Protein AF-A0A4S8HYJ5-F1 (afdb_monomer)

Organism: NCBI:txid2569763

Sequence (193 aa):
MDYNNLFTKFFSDLKENAGIKVVTEDFYLKEQVLPEFIEKYPFLKEIQDEIFVLNDNSHYWEYQSGSESYPMGELHFISIEQIVADSADLKQFDDHPQGGDGVAACIQFSNDNHELWLLNENGEQFRMSLDLPGYFTELVNLKAIYGWQYLFTDVAWKQPQYSVVKKDLKERLSKLKTLFPDFDIAKYNKMIL

Nearest PDB structures (foldseek):
  3ffz-assembly1_A  TM=3.577E-01  e=2.780E-01  Clostridium botulinum
  7emf-assembly1_Q  TM=3.001E-01  e=2.102E+00  Homo sapiens
  7ucs-assembly1_B  TM=1.934E-01  e=3.970E+00  Homo sapiens

Mean predicted aligned error: 3.49 Å

Radius of gyration: 16.75 Å; Cα contacts (8 Å, |Δi|>4): 296; chains: 1; bounding box: 40×29×49 Å

Structure (mmCIF, N/CA/C/O backbone):
data_AF-A0A4S8HYJ5-F1
#
_entry.id   AF-A0A4S8HYJ5-F1
#
loop_
_atom_site.group_PDB
_atom_site.id
_atom_site.type_symbol
_atom_site.label_atom_id
_atom_site.label_alt_id
_atom_site.label_comp_id
_atom_site.label_asym_id
_atom_site.label_entity_id
_atom_site.label_seq_id
_atom_site.pdbx_PDB_ins_code
_atom_site.Cartn_x
_atom_site.Cartn_y
_atom_site.Cartn_z
_atom_site.occupancy
_atom_site.B_iso_or_equiv
_atom_site.auth_seq_id
_atom_site.auth_comp_id
_atom_site.auth_asym_id
_atom_site.auth_atom_id
_atom_site.pdbx_PDB_model_num
ATOM 1 N N . MET A 1 1 ? -3.641 -8.586 -13.713 1.00 87.00 1 MET A N 1
ATOM 2 C CA . MET A 1 1 ? -4.684 -8.453 -12.656 1.00 87.00 1 MET A CA 1
ATOM 3 C C . MET A 1 1 ? -5.678 -7.377 -13.096 1.00 87.00 1 MET A C 1
ATOM 5 O O . MET A 1 1 ? -5.269 -6.508 -13.849 1.00 87.00 1 MET A O 1
ATOM 9 N N . ASP A 1 2 ? -6.956 -7.407 -12.698 1.00 93.50 2 ASP A N 1
ATOM 10 C CA . ASP A 1 2 ? -7.885 -6.300 -13.018 1.00 93.50 2 ASP A CA 1
ATOM 11 C C . ASP A 1 2 ? -7.774 -5.189 -11.961 1.00 93.50 2 ASP A C 1
ATOM 13 O O . ASP A 1 2 ? -8.516 -5.166 -10.974 1.00 93.50 2 ASP A O 1
ATOM 17 N N . TYR A 1 3 ? -6.801 -4.293 -12.149 1.00 93.62 3 TYR A N 1
ATOM 18 C CA . TYR A 1 3 ? -6.553 -3.177 -11.234 1.00 93.62 3 TYR A CA 1
ATOM 19 C C . TYR A 1 3 ? -7.702 -2.175 -11.201 1.00 93.62 3 TYR A C 1
ATOM 21 O O . TYR A 1 3 ? -7.981 -1.608 -10.147 1.00 93.62 3 TYR A O 1
ATOM 29 N N . ASN A 1 4 ? -8.407 -1.983 -12.319 1.00 91.62 4 ASN A N 1
ATOM 30 C CA . ASN A 1 4 ? -9.499 -1.021 -12.374 1.00 91.62 4 ASN A CA 1
ATOM 31 C C . ASN A 1 4 ? -10.618 -1.450 -11.428 1.00 91.62 4 ASN A C 1
ATOM 33 O O . ASN A 1 4 ? -11.052 -0.674 -10.579 1.00 91.62 4 ASN A O 1
ATOM 37 N N . ASN A 1 5 ? -11.038 -2.712 -11.525 1.00 93.50 5 ASN A N 1
ATOM 38 C CA . ASN A 1 5 ? -12.042 -3.264 -10.627 1.00 93.50 5 ASN A CA 1
ATOM 39 C C . ASN A 1 5 ? -11.547 -3.314 -9.171 1.00 93.50 5 ASN A C 1
ATOM 41 O O . ASN A 1 5 ? -12.306 -2.988 -8.258 1.00 93.50 5 ASN A O 1
ATOM 45 N N . LEU A 1 6 ? -10.277 -3.679 -8.949 1.00 94.50 6 LEU A N 1
ATOM 46 C CA . LEU A 1 6 ? -9.681 -3.748 -7.612 1.00 94.50 6 LEU A CA 1
ATOM 47 C C . LEU A 1 6 ? -9.744 -2.393 -6.886 1.00 94.50 6 LEU A C 1
ATOM 49 O O . LEU A 1 6 ? -10.283 -2.313 -5.780 1.00 94.50 6 LEU A O 1
ATOM 53 N N . PHE A 1 7 ? -9.242 -1.331 -7.519 1.00 94.12 7 PHE A N 1
ATOM 54 C CA . PHE A 1 7 ? -9.205 0.004 -6.924 1.00 94.12 7 PHE A CA 1
ATOM 55 C C . PHE A 1 7 ? -10.578 0.688 -6.930 1.00 94.12 7 PHE A C 1
ATOM 57 O O . PHE A 1 7 ? -10.939 1.327 -5.945 1.00 94.12 7 PHE A O 1
ATOM 64 N N . THR A 1 8 ? -11.413 0.478 -7.954 1.00 92.81 8 THR A N 1
ATOM 65 C CA . THR A 1 8 ? -12.804 0.977 -7.941 1.00 92.81 8 THR A CA 1
ATOM 66 C C . THR A 1 8 ? -13.564 0.430 -6.736 1.00 92.81 8 THR A C 1
ATOM 68 O O . THR A 1 8 ? -14.199 1.192 -6.007 1.00 92.81 8 THR A O 1
ATOM 71 N N . LYS A 1 9 ? -13.462 -0.880 -6.479 1.00 92.94 9 LYS A N 1
ATOM 72 C CA . LYS A 1 9 ? -14.085 -1.495 -5.306 1.00 92.94 9 LYS A CA 1
ATOM 73 C C . LYS A 1 9 ? -13.509 -0.931 -4.009 1.00 92.94 9 LYS A C 1
ATOM 75 O O . LYS A 1 9 ? -14.268 -0.619 -3.100 1.00 92.94 9 LYS A O 1
ATOM 80 N N . PHE A 1 10 ? -12.188 -0.777 -3.929 1.00 94.50 10 PHE A N 1
ATOM 81 C CA . PHE A 1 10 ? -11.525 -0.183 -2.769 1.00 94.50 10 PHE A CA 1
ATOM 82 C C . PHE A 1 10 ? -12.107 1.189 -2.399 1.00 94.50 10 PHE A C 1
ATOM 84 O O . PHE A 1 10 ? -12.507 1.378 -1.249 1.00 94.50 10 PHE A O 1
ATOM 91 N N . PHE A 1 11 ? -12.204 2.111 -3.359 1.00 94.06 11 PHE A N 1
ATOM 92 C CA . PHE A 1 11 ? -12.743 3.448 -3.107 1.00 94.06 11 PHE A CA 1
ATOM 93 C C . PHE A 1 11 ? -14.249 3.434 -2.836 1.00 94.06 11 PHE A C 1
ATOM 95 O O . PHE A 1 11 ? -14.710 4.197 -1.987 1.00 94.06 11 PHE A O 1
ATOM 102 N N . SER A 1 12 ? -15.014 2.556 -3.499 1.00 93.62 12 SER A N 1
ATOM 103 C CA . SER A 1 12 ? -16.447 2.380 -3.211 1.00 93.62 12 SER A CA 1
ATOM 104 C C . SER A 1 12 ? -16.663 1.934 -1.766 1.00 93.62 12 SER A C 1
ATOM 106 O O . SER A 1 12 ? -17.410 2.583 -1.037 1.00 93.62 12 SER A O 1
ATOM 108 N N . ASP A 1 13 ? -15.931 0.907 -1.316 1.00 94.06 13 ASP A N 1
ATOM 109 C CA . ASP A 1 13 ? -16.007 0.388 0.054 1.00 94.06 13 ASP A CA 1
ATOM 110 C C . ASP A 1 13 ? -15.733 1.495 1.092 1.00 94.06 13 ASP A C 1
ATOM 112 O O . ASP A 1 13 ? -16.405 1.562 2.122 1.00 94.06 13 ASP A O 1
ATOM 116 N N . LEU A 1 14 ? -14.745 2.366 0.840 1.00 94.75 14 LEU A N 1
ATOM 117 C CA . LEU A 1 14 ? -14.426 3.488 1.730 1.00 94.75 14 LEU A CA 1
ATOM 118 C C . LEU A 1 14 ? -15.545 4.538 1.753 1.00 94.75 14 LEU A C 1
ATOM 120 O O . LEU A 1 14 ? -15.951 4.972 2.829 1.00 94.75 14 LEU A O 1
ATOM 124 N N . LYS A 1 15 ? -16.056 4.937 0.584 1.00 93.31 15 LYS A N 1
ATOM 125 C CA . LYS A 1 15 ? -17.082 5.986 0.442 1.00 93.31 15 LYS A CA 1
ATOM 126 C C . LYS A 1 15 ? -18.447 5.580 0.983 1.00 93.31 15 LYS A C 1
ATOM 128 O O . LYS A 1 15 ? -19.187 6.424 1.482 1.00 93.31 15 LYS A O 1
ATOM 133 N N . GLU A 1 16 ? -18.799 4.306 0.856 1.00 94.62 16 GLU A N 1
ATOM 134 C CA . GLU A 1 16 ? -20.081 3.772 1.321 1.00 94.62 16 GLU A CA 1
ATOM 135 C C . GLU A 1 16 ? -20.130 3.618 2.848 1.00 94.62 16 GLU A C 1
ATOM 137 O O . GLU A 1 16 ? -21.209 3.497 3.435 1.00 94.62 16 GLU A O 1
ATOM 142 N N . ASN A 1 17 ? -18.976 3.654 3.519 1.00 94.94 17 ASN A N 1
ATOM 143 C CA . ASN A 1 17 ? -18.898 3.514 4.961 1.00 94.94 17 ASN A CA 1
ATOM 144 C C . ASN A 1 17 ? -19.143 4.848 5.680 1.00 94.94 17 ASN A C 1
ATOM 146 O O . ASN A 1 17 ? -18.305 5.744 5.671 1.00 94.94 17 ASN A O 1
ATOM 150 N N . ALA A 1 18 ? -20.261 4.956 6.401 1.00 92.50 18 ALA A N 1
ATOM 151 C CA . ALA A 1 18 ? -20.624 6.171 7.138 1.00 92.50 18 ALA A CA 1
ATOM 152 C C . ALA A 1 18 ? -19.629 6.574 8.250 1.00 92.50 18 ALA A C 1
ATOM 154 O O . ALA A 1 18 ? -19.660 7.713 8.713 1.00 92.50 18 ALA A O 1
ATOM 155 N N . GLY A 1 19 ? -18.768 5.655 8.702 1.00 93.31 19 GLY A N 1
ATOM 156 C CA . GLY A 1 19 ? -17.704 5.929 9.669 1.00 93.31 19 GLY A CA 1
ATOM 157 C C . GLY A 1 19 ? -16.414 6.457 9.038 1.00 93.31 19 GLY A C 1
ATOM 158 O O . GLY A 1 19 ? -15.436 6.649 9.758 1.00 93.31 19 GLY A O 1
ATOM 159 N N . ILE A 1 20 ? -16.376 6.662 7.720 1.00 95.50 20 ILE A N 1
ATOM 160 C CA . ILE A 1 20 ? -15.188 7.081 6.977 1.00 95.50 20 ILE A CA 1
ATOM 161 C C . ILE A 1 20 ? -15.425 8.440 6.330 1.00 95.50 20 ILE A C 1
ATOM 163 O O . ILE A 1 20 ? -16.491 8.736 5.793 1.00 95.50 20 ILE A O 1
ATOM 167 N N . LYS A 1 21 ? -14.384 9.267 6.358 1.00 94.31 21 LYS A N 1
ATOM 168 C CA . LYS A 1 21 ? -14.291 10.494 5.579 1.00 94.31 21 LYS A CA 1
ATOM 169 C C . LYS A 1 21 ? -13.108 10.376 4.628 1.00 94.31 21 LYS A C 1
ATOM 171 O O . LYS A 1 21 ? -11.965 10.310 5.072 1.00 94.31 21 LYS A O 1
ATOM 176 N N . VAL A 1 22 ? -13.391 10.392 3.331 1.00 92.44 22 VAL A N 1
ATOM 177 C CA . VAL A 1 22 ? -12.372 10.562 2.289 1.00 92.44 22 VAL A CA 1
ATOM 178 C C . VAL A 1 22 ? -12.038 12.048 2.188 1.00 92.44 22 VAL A C 1
ATOM 180 O O . VAL A 1 22 ? -12.944 12.879 2.090 1.00 92.44 22 VAL A O 1
ATOM 183 N N . VAL A 1 23 ? -10.754 12.391 2.270 1.00 87.00 23 VAL A N 1
ATOM 184 C CA . VAL A 1 23 ? -10.282 13.784 2.316 1.00 87.00 23 VAL A CA 1
ATOM 185 C C . VAL A 1 23 ? -9.663 14.201 0.985 1.00 87.00 23 VAL A C 1
ATOM 187 O O . VAL A 1 23 ? -9.968 15.288 0.500 1.00 87.00 23 VAL A O 1
ATOM 190 N N . THR A 1 24 ? -8.844 13.339 0.383 1.00 80.75 24 THR A N 1
ATOM 191 C CA . THR A 1 24 ? -8.301 13.521 -0.970 1.00 80.75 24 THR A CA 1
ATOM 192 C C . THR A 1 24 ? -8.520 12.260 -1.791 1.00 80.75 24 THR A C 1
ATOM 194 O O . THR A 1 24 ? -8.493 11.148 -1.260 1.00 80.75 24 THR A O 1
ATOM 197 N N . GLU A 1 25 ? -8.765 12.438 -3.086 1.00 78.62 25 GLU A N 1
ATOM 198 C CA . GLU A 1 25 ? -8.909 11.336 -4.029 1.00 78.62 25 GLU A CA 1
ATOM 199 C C . GLU A 1 25 ? -8.521 11.793 -5.433 1.00 78.62 25 GLU A C 1
ATOM 201 O O . GLU A 1 25 ? -9.329 12.369 -6.158 1.00 78.62 25 GLU A O 1
ATOM 206 N N . ASP A 1 26 ? -7.293 11.467 -5.806 1.00 81.12 26 ASP A N 1
ATOM 207 C CA . ASP A 1 26 ? -6.802 11.512 -7.172 1.00 81.12 26 ASP A CA 1
ATOM 208 C C . ASP A 1 26 ? -6.402 10.081 -7.529 1.00 81.12 26 ASP A C 1
ATOM 210 O O . ASP A 1 26 ? -5.301 9.632 -7.215 1.00 81.12 26 ASP A O 1
ATOM 214 N N . PHE A 1 27 ? -7.331 9.319 -8.114 1.00 88.12 27 PHE A N 1
ATOM 215 C CA . PHE A 1 27 ? -7.015 7.982 -8.604 1.00 88.12 27 PHE A CA 1
ATOM 216 C C . PHE A 1 27 ? -7.510 7.756 -10.023 1.00 88.12 27 PHE A C 1
ATOM 218 O O . PHE A 1 27 ? -8.703 7.851 -10.317 1.00 88.12 27 PHE A O 1
ATOM 225 N N . TYR A 1 28 ? -6.583 7.376 -10.889 1.00 90.56 28 TYR A N 1
ATOM 226 C CA . TYR A 1 28 ? -6.862 6.908 -12.230 1.00 90.56 28 TYR A CA 1
ATOM 227 C C . TYR A 1 28 ? -5.750 5.969 -12.685 1.00 90.56 28 TYR A C 1
ATOM 229 O O . TYR A 1 28 ? -4.580 6.101 -12.315 1.00 90.56 28 TYR A O 1
ATOM 237 N N . LEU A 1 29 ? -6.129 5.001 -13.511 1.00 89.62 29 LEU A N 1
ATOM 238 C CA . LEU A 1 29 ? -5.152 4.176 -14.196 1.00 89.62 29 LEU A CA 1
ATOM 239 C C . LEU A 1 29 ? -4.681 4.901 -15.449 1.00 89.62 29 LEU A C 1
ATOM 241 O O . LEU A 1 29 ? -5.483 5.496 -16.174 1.00 89.62 29 LEU A O 1
ATOM 245 N N . LYS A 1 30 ? -3.382 4.821 -15.726 1.00 88.19 30 LYS A N 1
ATOM 246 C CA . LYS A 1 30 ? -2.837 5.286 -16.998 1.00 88.19 30 LYS A CA 1
ATOM 247 C C . LYS A 1 30 ? -3.452 4.458 -18.131 1.00 88.19 30 LYS A C 1
ATOM 249 O O . LYS A 1 30 ? -3.507 3.236 -18.054 1.00 88.19 30 LYS A O 1
ATOM 254 N N . GLU A 1 31 ? -3.904 5.120 -19.192 1.00 86.56 31 GLU A N 1
ATOM 255 C CA . GLU A 1 31 ? -4.569 4.440 -20.316 1.00 86.56 31 GLU A CA 1
ATOM 256 C C . GLU A 1 31 ? -3.592 3.641 -21.189 1.00 86.56 31 GLU A C 1
ATOM 258 O O . GLU A 1 31 ? -3.963 2.632 -21.784 1.00 86.56 31 GLU A O 1
ATOM 263 N N . GLN A 1 32 ? -2.344 4.107 -21.286 1.00 86.62 32 GLN A N 1
ATOM 264 C CA . GLN A 1 32 ? -1.314 3.493 -22.117 1.00 86.62 32 GLN A CA 1
ATOM 265 C C . GLN A 1 32 ? 0.093 3.783 -21.590 1.00 86.62 32 GLN A C 1
ATOM 267 O O . GLN A 1 32 ? 0.389 4.892 -21.145 1.00 86.62 32 GLN A O 1
ATOM 272 N N . VAL A 1 33 ? 0.983 2.804 -21.729 1.00 85.31 33 VAL A N 1
ATOM 273 C CA . VAL A 1 33 ? 2.430 2.997 -21.607 1.00 85.31 33 VAL A CA 1
ATOM 274 C C . VAL A 1 33 ? 2.996 2.993 -23.017 1.00 85.31 33 VAL A C 1
ATOM 276 O O . VAL A 1 33 ? 2.741 2.065 -23.785 1.00 85.31 33 VAL A O 1
ATOM 279 N N . LEU A 1 34 ? 3.725 4.049 -23.375 1.00 88.69 34 LEU A N 1
ATOM 280 C CA . LEU A 1 34 ? 4.318 4.166 -24.704 1.00 88.69 34 LEU A CA 1
ATOM 281 C C . LEU A 1 34 ? 5.306 3.007 -24.935 1.00 88.69 34 LEU A C 1
ATOM 283 O O . LEU A 1 34 ? 6.168 2.790 -24.079 1.00 88.69 34 LEU A O 1
ATOM 287 N N . PRO A 1 35 ? 5.228 2.270 -26.060 1.00 90.06 35 PRO A N 1
ATOM 288 C CA . PRO A 1 35 ? 6.158 1.177 -26.348 1.00 90.06 35 PRO A CA 1
ATOM 289 C C . PRO A 1 35 ? 7.629 1.596 -26.241 1.00 90.06 35 PRO A C 1
ATOM 291 O O . PRO A 1 35 ? 8.442 0.864 -25.679 1.00 90.06 35 PRO A O 1
ATOM 294 N N . GLU A 1 36 ? 7.956 2.815 -26.674 1.00 93.81 36 GLU A N 1
ATOM 295 C CA . GLU A 1 36 ? 9.308 3.378 -26.625 1.00 93.81 36 GLU A CA 1
ATOM 296 C C . GLU A 1 36 ? 9.829 3.534 -25.185 1.00 93.81 36 GLU A C 1
ATOM 298 O O . GLU A 1 36 ? 11.037 3.497 -24.947 1.00 93.81 36 GLU A O 1
ATOM 303 N N . PHE A 1 37 ? 8.932 3.697 -24.205 1.00 92.56 37 PHE A N 1
ATOM 304 C CA . PHE A 1 37 ? 9.301 3.753 -22.792 1.00 92.56 37 PHE A CA 1
ATOM 305 C C . PHE A 1 37 ? 9.776 2.385 -22.292 1.00 92.56 37 PHE A C 1
ATOM 307 O O . PHE A 1 37 ? 10.818 2.297 -21.644 1.00 92.56 37 PHE A O 1
ATOM 314 N N . ILE A 1 38 ? 9.071 1.311 -22.655 1.00 92.12 38 ILE A N 1
ATOM 315 C CA . ILE A 1 38 ? 9.470 -0.062 -22.313 1.00 92.12 38 ILE A CA 1
ATOM 316 C C . ILE A 1 38 ? 10.743 -0.467 -23.064 1.00 92.12 38 ILE A C 1
ATOM 318 O O . ILE A 1 38 ? 11.622 -1.099 -22.485 1.00 92.12 38 ILE A O 1
ATOM 322 N N . GLU A 1 39 ? 10.898 -0.059 -24.325 1.00 93.38 39 GLU A N 1
ATOM 323 C CA . GLU A 1 39 ? 12.139 -0.282 -25.080 1.00 93.38 39 GLU A CA 1
ATOM 324 C C . GLU A 1 39 ? 13.345 0.403 -24.424 1.00 93.38 39 GLU A C 1
ATOM 326 O O . GLU A 1 39 ? 14.438 -0.166 -24.378 1.00 93.38 39 GLU A O 1
ATOM 331 N N . LYS A 1 40 ? 13.147 1.610 -23.880 1.00 94.19 40 LYS A N 1
ATOM 332 C CA . LYS A 1 40 ? 14.177 2.343 -23.137 1.00 94.19 40 LYS A CA 1
ATOM 333 C C . LYS A 1 40 ? 14.507 1.689 -21.791 1.00 94.19 40 LYS A C 1
ATOM 335 O O . LYS A 1 40 ? 15.659 1.762 -21.360 1.00 94.19 40 LYS A O 1
ATOM 340 N N . TYR A 1 41 ? 13.531 1.051 -21.145 1.00 92.56 41 TYR A N 1
ATOM 341 C CA . TYR A 1 41 ? 13.678 0.404 -19.839 1.00 92.56 41 TYR A CA 1
ATOM 342 C C . TYR A 1 41 ? 13.197 -1.058 -19.878 1.00 92.56 41 TYR A C 1
ATOM 344 O O . TYR A 1 41 ? 12.139 -1.374 -19.331 1.00 92.56 41 TYR A O 1
ATOM 352 N N . PRO A 1 42 ? 13.971 -1.983 -20.481 1.00 90.69 42 PRO A N 1
ATOM 353 C CA . PRO A 1 42 ? 13.519 -3.360 -20.705 1.00 90.69 42 PRO A CA 1
ATOM 354 C C . PRO A 1 42 ? 13.141 -4.126 -19.432 1.00 90.69 42 PRO A C 1
ATOM 356 O O . PRO A 1 42 ? 12.257 -4.978 -19.477 1.00 90.69 42 PRO A O 1
ATOM 359 N N . PHE A 1 43 ? 13.763 -3.794 -18.295 1.00 89.44 43 PHE A N 1
ATOM 360 C CA . PHE A 1 43 ? 13.467 -4.392 -16.987 1.00 89.44 43 PHE A CA 1
ATOM 361 C C . PHE A 1 43 ? 12.034 -4.111 -16.498 1.00 89.44 43 PHE A C 1
ATOM 363 O O . PHE A 1 43 ? 11.531 -4.818 -15.631 1.00 89.44 43 PHE A O 1
ATOM 370 N N . LEU A 1 44 ? 11.351 -3.104 -17.058 1.00 92.62 44 LEU A N 1
ATOM 371 C CA . LEU A 1 44 ? 9.958 -2.787 -16.732 1.00 92.62 44 LEU A CA 1
ATOM 372 C C . LEU A 1 44 ? 8.948 -3.733 -17.381 1.00 92.62 44 LEU A C 1
ATOM 374 O O . LEU A 1 44 ? 7.780 -3.726 -17.005 1.00 92.62 44 LEU A O 1
ATOM 378 N N . LYS A 1 45 ? 9.371 -4.543 -18.355 1.00 90.62 45 LYS A N 1
ATOM 379 C CA . LYS A 1 45 ? 8.477 -5.453 -19.075 1.00 90.62 45 LYS A CA 1
ATOM 380 C C . LYS A 1 45 ? 7.771 -6.443 -18.143 1.00 90.62 45 LYS A C 1
ATOM 382 O O . LYS A 1 45 ? 6.613 -6.769 -18.378 1.00 90.62 45 LYS A O 1
ATOM 387 N N . GLU A 1 46 ? 8.453 -6.873 -17.084 1.00 90.00 46 GLU A N 1
ATOM 388 C CA . GLU A 1 46 ? 7.905 -7.797 -16.083 1.00 90.00 46 GLU A CA 1
ATOM 389 C C . GLU A 1 46 ? 6.810 -7.163 -15.212 1.00 90.00 46 GLU A C 1
ATOM 391 O O . GLU A 1 46 ? 6.024 -7.892 -14.619 1.00 90.00 46 GLU A O 1
ATOM 396 N N . ILE A 1 47 ? 6.747 -5.826 -15.145 1.00 92.12 47 ILE A N 1
ATOM 397 C CA . ILE A 1 47 ? 5.775 -5.080 -14.329 1.00 92.12 47 ILE A CA 1
ATOM 398 C C . ILE A 1 47 ? 4.881 -4.159 -15.172 1.00 92.12 47 ILE A C 1
ATOM 400 O O . ILE A 1 47 ? 4.376 -3.142 -14.697 1.00 92.12 47 ILE A O 1
ATOM 404 N N . GLN A 1 48 ? 4.740 -4.450 -16.467 1.00 91.12 48 GLN A N 1
ATOM 405 C CA . GLN A 1 48 ? 4.069 -3.552 -17.411 1.00 91.12 48 GLN A CA 1
ATOM 406 C C . GLN A 1 48 ? 2.603 -3.267 -17.042 1.00 91.12 48 GLN A C 1
ATOM 408 O O . GLN A 1 48 ? 2.102 -2.183 -17.334 1.00 91.12 48 GLN A O 1
ATOM 413 N N . ASP A 1 49 ? 1.928 -4.218 -16.390 1.00 91.50 49 ASP A N 1
ATOM 414 C CA . ASP A 1 49 ? 0.526 -4.084 -15.989 1.00 91.50 49 ASP A CA 1
ATOM 415 C C . ASP A 1 49 ?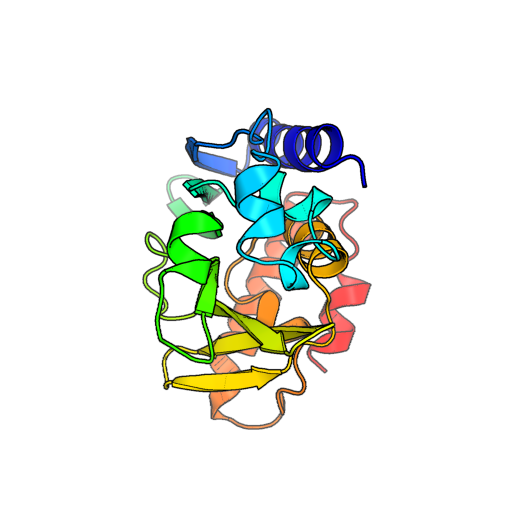 0.405 -3.188 -14.740 1.00 91.50 49 ASP A C 1
ATOM 417 O O . ASP A 1 49 ? -0.567 -2.454 -14.563 1.00 91.50 49 ASP A O 1
ATOM 421 N N . GLU A 1 50 ? 1.412 -3.220 -13.873 1.00 94.25 50 GLU A N 1
ATOM 422 C CA . GLU A 1 50 ? 1.504 -2.466 -12.627 1.00 94.25 50 GLU A CA 1
ATOM 423 C C . GLU A 1 50 ? 1.850 -0.998 -12.879 1.00 94.25 50 GLU A C 1
ATOM 425 O O . GLU A 1 50 ? 1.424 -0.123 -12.123 1.00 94.25 50 GLU A O 1
ATOM 430 N N . ILE A 1 51 ? 2.558 -0.702 -13.973 1.00 93.44 51 ILE A N 1
ATOM 431 C CA . ILE A 1 51 ? 2.861 0.674 -14.385 1.00 93.44 51 ILE A CA 1
ATOM 432 C C . ILE A 1 51 ? 1.585 1.508 -14.523 1.00 93.44 51 ILE A C 1
ATOM 434 O O . ILE A 1 51 ? 1.599 2.699 -14.221 1.00 93.44 51 ILE A O 1
ATOM 438 N N . PHE A 1 52 ? 0.471 0.902 -14.944 1.00 92.00 52 PHE A N 1
ATOM 439 C CA . PHE A 1 52 ? -0.790 1.627 -15.073 1.00 92.00 52 PHE A CA 1
ATOM 440 C C . PHE A 1 52 ? -1.302 2.178 -13.736 1.00 92.00 52 PHE A C 1
ATOM 442 O O . PHE A 1 52 ? -2.025 3.173 -13.732 1.00 92.00 52 PHE A O 1
ATOM 449 N N . VAL A 1 53 ? -0.922 1.554 -12.617 1.00 92.25 53 VAL A N 1
ATOM 450 C CA . VAL A 1 53 ? -1.267 1.980 -11.253 1.00 92.25 53 VAL A CA 1
ATOM 451 C C . VAL A 1 53 ? -0.315 3.074 -10.749 1.00 92.25 53 VAL A C 1
ATOM 453 O O . VAL A 1 53 ? -0.749 3.994 -10.053 1.00 92.25 53 VAL A O 1
ATOM 456 N N . LEU A 1 54 ? 0.970 2.993 -11.111 1.00 91.81 54 LEU A N 1
ATOM 457 C CA . LEU A 1 54 ? 2.028 3.931 -10.714 1.00 91.81 54 LEU A CA 1
ATOM 458 C C . LEU A 1 54 ? 1.957 5.219 -11.545 1.00 91.81 54 LEU A C 1
ATOM 460 O O . LEU A 1 54 ? 2.665 5.380 -12.545 1.00 91.81 54 LEU A O 1
ATOM 464 N N . ASN A 1 55 ? 1.059 6.124 -11.149 1.00 91.38 55 ASN A N 1
ATOM 465 C CA . ASN A 1 55 ? 0.662 7.261 -11.977 1.00 91.38 55 ASN A CA 1
ATOM 466 C C . ASN A 1 55 ? 0.284 8.524 -11.174 1.00 91.38 55 ASN A C 1
ATOM 468 O O . ASN A 1 55 ? -0.737 9.148 -11.454 1.00 91.38 55 ASN A O 1
ATOM 472 N N . ASP A 1 56 ? 1.101 8.889 -10.179 1.00 90.75 56 ASP A N 1
ATOM 473 C CA . ASP A 1 56 ? 0.890 10.077 -9.326 1.00 90.75 56 ASP A CA 1
ATOM 474 C C . ASP A 1 56 ? -0.493 10.069 -8.640 1.00 90.75 56 ASP A C 1
ATOM 476 O O . ASP A 1 56 ? -1.187 11.081 -8.553 1.00 90.75 56 ASP A O 1
ATOM 480 N N . ASN A 1 57 ? -0.915 8.882 -8.196 1.00 92.12 57 ASN A N 1
ATOM 481 C CA . ASN A 1 57 ? -2.206 8.669 -7.549 1.00 92.12 57 ASN A CA 1
ATOM 482 C C . ASN A 1 57 ? -2.099 8.976 -6.053 1.00 92.12 57 ASN A C 1
ATOM 484 O O . ASN A 1 57 ? -1.164 8.521 -5.405 1.00 92.12 57 ASN A O 1
ATOM 488 N N . SER A 1 58 ? -3.081 9.665 -5.479 1.00 93.25 58 SER A N 1
ATOM 489 C CA . SER A 1 58 ? -3.123 9.992 -4.052 1.00 93.25 58 SER A CA 1
ATOM 490 C C . SER A 1 58 ? -4.503 9.743 -3.465 1.00 93.25 58 SER A C 1
ATOM 492 O O . SER A 1 58 ? -5.524 10.144 -4.027 1.00 93.25 58 SER A O 1
ATOM 494 N N . HIS A 1 59 ? -4.553 9.118 -2.295 1.00 93.50 59 HIS A N 1
ATOM 495 C CA . HIS A 1 59 ? -5.785 8.986 -1.536 1.00 93.50 59 HIS A CA 1
ATOM 496 C C . HIS A 1 59 ? -5.507 9.005 -0.042 1.00 93.50 59 HIS A C 1
ATOM 498 O O . HIS A 1 59 ? -4.659 8.258 0.433 1.00 93.50 59 HIS A O 1
ATOM 504 N N . TYR A 1 60 ? -6.276 9.796 0.703 1.00 94.94 60 TYR A N 1
ATOM 505 C CA . TYR A 1 60 ? -6.177 9.902 2.157 1.00 94.94 60 TYR A CA 1
ATOM 506 C C . TYR A 1 60 ? -7.567 9.842 2.794 1.00 94.94 60 TYR A C 1
ATOM 508 O O . TYR A 1 60 ? -8.513 10.505 2.340 1.00 94.94 60 TYR A O 1
ATOM 516 N N . TRP A 1 61 ? -7.698 9.051 3.862 1.00 96.00 61 TRP A N 1
ATOM 517 C CA . TRP A 1 61 ? -8.969 8.869 4.555 1.00 96.00 61 TRP A CA 1
ATOM 518 C C . TRP A 1 61 ? -8.836 8.768 6.077 1.00 96.00 61 TRP A C 1
ATOM 520 O O . TRP A 1 61 ? -7.832 8.332 6.652 1.00 96.00 61 TRP A O 1
ATOM 530 N N . GLU A 1 62 ? -9.919 9.162 6.740 1.00 96.06 62 GLU A N 1
ATOM 531 C CA . GLU A 1 62 ? -10.007 9.291 8.189 1.00 96.06 62 GLU A CA 1
ATOM 532 C C . GLU A 1 62 ? -11.199 8.504 8.745 1.00 96.06 62 GLU A C 1
ATOM 534 O O . GLU A 1 62 ? -12.275 8.462 8.142 1.00 96.06 62 GLU A O 1
ATOM 539 N N . TYR A 1 63 ? -11.039 7.936 9.940 1.00 94.75 63 TYR A N 1
ATOM 540 C CA . TYR A 1 63 ? -12.136 7.370 10.725 1.00 94.75 63 TYR A CA 1
ATOM 541 C C . TYR A 1 63 ? -12.838 8.461 11.539 1.00 94.75 63 TYR A C 1
ATOM 543 O O . TYR A 1 63 ? -12.188 9.206 12.273 1.00 94.75 63 TYR A O 1
ATOM 551 N N . GLN A 1 64 ? -14.166 8.513 11.446 1.00 94.44 64 GLN A N 1
ATOM 552 C CA . GLN A 1 64 ? -15.020 9.435 12.189 1.00 94.44 64 GLN A CA 1
ATOM 553 C C . GLN A 1 64 ? -15.572 8.773 13.456 1.00 94.44 64 GLN A C 1
ATOM 555 O O . GLN A 1 64 ? -16.215 7.725 13.400 1.00 94.44 64 GLN A O 1
ATOM 560 N N . SER A 1 65 ? -15.385 9.423 14.606 1.00 89.94 65 SER A N 1
ATOM 561 C CA . SER A 1 65 ? -15.978 9.011 15.881 1.00 89.94 65 SER A CA 1
ATOM 562 C C . SER A 1 65 ? -16.567 10.220 16.601 1.00 89.94 65 SER A C 1
ATOM 564 O O . SER A 1 65 ? -15.874 10.954 17.303 1.00 89.94 65 SER A O 1
ATOM 566 N N . GLY A 1 66 ? -17.872 10.440 16.430 1.00 89.75 66 GLY A N 1
ATOM 567 C CA . GLY A 1 66 ? -18.532 11.643 16.938 1.00 89.75 66 GLY A CA 1
ATOM 568 C C . GLY A 1 66 ? -18.059 12.886 16.182 1.00 89.75 66 GLY A C 1
ATOM 569 O O . GLY A 1 66 ? -18.233 12.963 14.971 1.00 89.75 66 GLY A O 1
ATOM 570 N N . SER A 1 67 ? -17.483 13.859 16.894 1.00 89.50 67 SER A N 1
ATOM 571 C CA . SER A 1 67 ? -16.889 15.070 16.301 1.00 89.50 67 SER A CA 1
ATOM 572 C C . SER A 1 67 ? -15.391 14.945 16.014 1.00 89.50 67 SER A C 1
ATOM 574 O O . SER A 1 67 ? -14.776 15.911 15.569 1.00 89.50 67 SER A O 1
ATOM 576 N N . GLU A 1 68 ? -14.786 13.803 16.338 1.00 92.56 68 GLU A N 1
ATOM 577 C CA . GLU A 1 68 ? -13.353 13.575 16.184 1.00 92.56 68 GLU A CA 1
ATOM 578 C C . GLU A 1 68 ? -13.054 12.819 14.891 1.00 92.56 68 GLU A C 1
ATOM 580 O O . GLU A 1 68 ? -13.791 11.908 14.500 1.00 92.56 68 GLU A O 1
ATOM 585 N N . SER A 1 69 ? -11.936 13.189 14.269 1.00 92.69 69 SER A N 1
ATOM 586 C CA . SER A 1 69 ? -11.404 12.550 13.074 1.00 92.69 69 SER A CA 1
ATOM 587 C C . SER A 1 69 ? -10.029 11.964 13.364 1.00 92.69 69 SER A C 1
ATOM 589 O O . SER A 1 69 ? -9.204 12.604 14.017 1.00 92.69 69 SER A O 1
ATOM 591 N N . TYR A 1 70 ? -9.792 10.748 12.885 1.00 93.06 70 TYR A N 1
ATOM 592 C CA . TYR A 1 70 ? -8.553 10.014 13.103 1.00 93.06 70 TYR A CA 1
ATOM 593 C C . TYR A 1 70 ? -7.947 9.604 11.757 1.00 93.06 70 TYR A C 1
ATOM 595 O O . TYR A 1 70 ? -8.586 8.816 11.056 1.00 93.06 70 TYR A O 1
ATOM 603 N N . PRO A 1 71 ? -6.730 10.061 11.409 1.00 93.88 71 PRO A N 1
ATOM 604 C CA . PRO A 1 71 ? -6.011 9.597 10.224 1.00 93.88 71 PRO A CA 1
ATOM 605 C C . PRO A 1 71 ? -5.876 8.076 10.252 1.00 93.88 71 PRO A C 1
ATOM 607 O O . PRO A 1 71 ? -5.352 7.508 11.220 1.00 93.88 71 PRO A O 1
ATOM 610 N N . MET A 1 72 ? -6.382 7.404 9.221 1.00 95.62 72 MET A N 1
ATOM 611 C CA . MET A 1 72 ? -6.389 5.944 9.185 1.00 95.62 72 MET A CA 1
ATOM 612 C C . MET A 1 72 ? -5.440 5.395 8.146 1.00 95.62 72 MET A C 1
ATOM 614 O O . MET A 1 72 ? -4.653 4.511 8.492 1.00 95.62 72 MET A O 1
ATOM 618 N N . GLY A 1 73 ? -5.517 5.901 6.919 1.00 95.88 73 GLY A N 1
ATOM 619 C CA . GLY A 1 73 ? -4.748 5.364 5.817 1.00 95.88 73 GLY A CA 1
ATOM 620 C C . GLY A 1 73 ? -4.539 6.349 4.686 1.00 95.88 73 GLY A C 1
ATOM 621 O O . GLY A 1 73 ? -5.289 7.314 4.514 1.00 95.88 73 GLY A O 1
ATOM 622 N N . GLU A 1 74 ? -3.499 6.057 3.927 1.00 96.31 74 GLU A N 1
ATOM 623 C CA . GLU A 1 74 ? -3.026 6.856 2.817 1.00 96.31 74 GLU A CA 1
ATOM 624 C C . GLU A 1 74 ? -2.350 5.946 1.796 1.00 96.31 74 GLU A C 1
ATOM 626 O O . GLU A 1 74 ? -1.675 4.988 2.166 1.00 96.31 74 GLU A O 1
ATOM 631 N N . LEU A 1 75 ? -2.553 6.247 0.521 1.00 94.75 75 LEU A N 1
ATOM 632 C CA . LEU A 1 75 ? -1.678 5.801 -0.557 1.00 94.75 75 LEU A CA 1
ATOM 633 C C . LEU A 1 75 ? -1.245 7.041 -1.330 1.00 94.75 75 LEU A C 1
ATOM 635 O O . LEU A 1 75 ? -2.061 7.941 -1.567 1.00 94.75 75 LEU A O 1
ATOM 639 N N . HIS A 1 76 ? 0.008 7.075 -1.747 1.00 96.19 76 HIS A N 1
ATOM 640 C CA . HIS A 1 76 ? 0.524 8.104 -2.631 1.00 96.19 76 HIS A CA 1
ATOM 641 C C . HIS A 1 76 ? 1.539 7.477 -3.581 1.00 96.19 76 HIS A C 1
ATOM 643 O O . HIS A 1 76 ? 2.729 7.393 -3.295 1.00 96.19 76 HIS A O 1
ATOM 649 N N . PHE A 1 77 ? 1.053 7.015 -4.731 1.00 96.88 77 PHE A N 1
ATOM 650 C CA . PHE A 1 77 ? 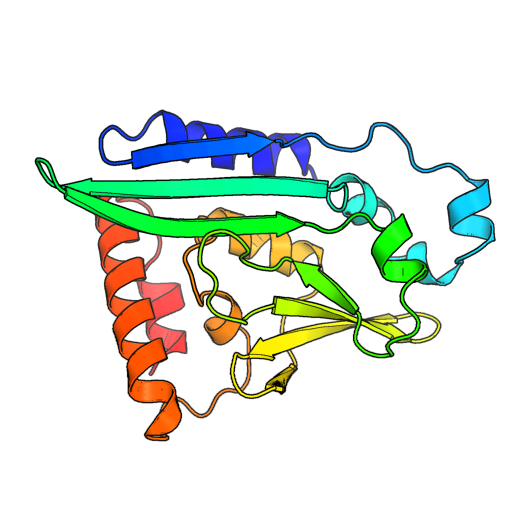1.892 6.368 -5.724 1.00 96.88 77 PHE A CA 1
ATOM 651 C C . PHE A 1 77 ? 2.645 7.374 -6.570 1.00 96.88 77 PHE A C 1
ATOM 653 O O . PHE A 1 77 ? 2.036 8.217 -7.220 1.00 96.88 77 PHE A O 1
ATOM 660 N N . ILE A 1 78 ? 3.955 7.190 -6.665 1.00 95.94 78 ILE A N 1
ATOM 661 C CA . ILE A 1 78 ? 4.826 7.959 -7.549 1.00 95.94 78 ILE A CA 1
ATOM 662 C C . ILE A 1 78 ? 4.754 7.360 -8.959 1.00 95.94 78 ILE A C 1
ATOM 664 O O . ILE A 1 78 ? 4.749 6.139 -9.139 1.00 95.94 78 ILE A O 1
ATOM 668 N N . SER A 1 79 ? 4.685 8.211 -9.982 1.00 95.00 79 SER A N 1
ATOM 669 C CA . SER A 1 79 ? 4.690 7.764 -11.378 1.00 95.00 79 SER A CA 1
ATOM 670 C C . SER A 1 79 ? 5.952 6.98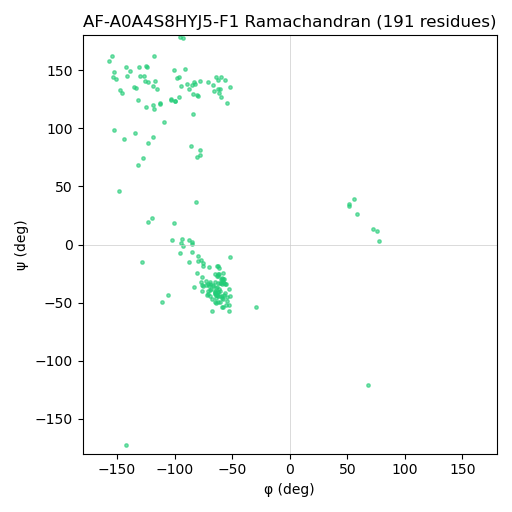7 -11.753 1.00 95.00 79 SER A C 1
ATOM 672 O O . SER A 1 79 ? 7.065 7.318 -11.333 1.00 95.00 79 SER A O 1
ATOM 674 N N . ILE A 1 80 ? 5.803 5.976 -12.618 1.00 94.88 80 ILE A N 1
ATOM 675 C CA . ILE A 1 80 ? 6.950 5.176 -13.071 1.00 94.88 80 ILE A CA 1
ATOM 676 C C . ILE A 1 80 ? 8.051 6.036 -13.704 1.00 94.88 80 ILE A C 1
ATOM 678 O O . ILE A 1 80 ? 9.232 5.732 -13.551 1.00 94.88 80 ILE A O 1
ATOM 682 N N . GLU A 1 81 ? 7.688 7.123 -14.391 1.00 94.25 81 GLU A N 1
ATOM 683 C CA . GLU A 1 81 ? 8.635 8.047 -15.008 1.00 94.25 81 GLU A CA 1
ATOM 684 C C . GLU A 1 81 ? 9.536 8.719 -13.969 1.00 94.25 81 GLU A C 1
ATOM 686 O O . GLU A 1 81 ? 10.738 8.852 -14.204 1.00 94.25 81 GLU A O 1
ATOM 691 N N . GLN A 1 82 ? 8.974 9.109 -12.823 1.00 95.25 82 GLN A N 1
ATOM 692 C CA . GLN A 1 82 ? 9.734 9.682 -11.715 1.00 95.25 82 GLN A CA 1
ATOM 693 C C . GLN A 1 82 ? 10.600 8.615 -11.038 1.00 95.25 82 GLN A C 1
ATOM 695 O O . GLN A 1 82 ? 11.788 8.849 -10.818 1.00 95.25 82 GLN A O 1
ATOM 700 N N . ILE A 1 83 ? 10.049 7.416 -10.816 1.00 95.88 83 ILE A N 1
ATOM 701 C CA . ILE A 1 83 ? 10.773 6.274 -10.237 1.00 95.88 83 ILE A CA 1
ATOM 702 C C . ILE A 1 83 ? 12.038 5.965 -11.056 1.00 95.88 83 ILE A C 1
ATOM 704 O O . ILE A 1 83 ? 13.139 5.894 -10.509 1.00 95.88 83 ILE A O 1
ATOM 708 N N . VAL A 1 84 ? 11.925 5.805 -12.380 1.00 93.94 84 VAL A N 1
ATOM 709 C CA . VAL A 1 84 ? 13.091 5.467 -13.221 1.00 93.94 84 VAL A CA 1
ATOM 710 C C . VAL A 1 84 ? 14.038 6.643 -13.467 1.00 93.94 84 VAL A C 1
ATOM 712 O O . VAL A 1 84 ? 15.180 6.415 -13.869 1.00 93.94 84 VAL A O 1
ATOM 715 N N . ALA A 1 85 ? 13.584 7.883 -13.266 1.00 93.75 85 ALA A N 1
ATOM 716 C CA . ALA A 1 85 ? 14.426 9.077 -13.346 1.00 93.75 85 ALA A CA 1
ATOM 717 C C . ALA A 1 85 ? 15.248 9.310 -12.071 1.00 93.75 85 ALA A C 1
ATOM 719 O O . ALA A 1 85 ? 16.302 9.945 -12.143 1.00 93.75 85 ALA A O 1
ATOM 720 N N . ASP A 1 86 ? 14.791 8.792 -10.928 1.00 93.31 86 ASP A N 1
ATOM 721 C CA . ASP A 1 86 ? 15.568 8.767 -9.693 1.00 93.31 86 ASP A CA 1
ATOM 722 C C . ASP A 1 86 ? 16.905 8.040 -9.934 1.00 93.31 86 ASP A C 1
ATOM 724 O O . ASP A 1 86 ? 16.976 7.051 -10.667 1.00 93.31 86 ASP A O 1
ATOM 728 N N . SER A 1 87 ? 17.993 8.520 -9.343 1.00 91.00 87 SER A N 1
ATOM 729 C CA . SER A 1 87 ? 19.307 7.875 -9.416 1.00 91.00 87 SER A CA 1
ATOM 730 C C . SER A 1 87 ? 19.595 6.975 -8.216 1.00 91.00 87 SER A C 1
ATOM 732 O O . SER A 1 87 ? 20.598 6.262 -8.236 1.00 91.00 87 SER A O 1
ATOM 734 N N . ALA A 1 88 ? 18.733 6.977 -7.195 1.00 92.56 88 ALA A N 1
ATOM 735 C CA . ALA A 1 88 ? 18.842 6.076 -6.061 1.00 92.56 88 ALA A CA 1
ATOM 736 C C . ALA A 1 88 ? 18.674 4.613 -6.494 1.00 92.56 88 ALA A C 1
ATOM 738 O O . ALA A 1 88 ? 17.860 4.294 -7.371 1.00 92.56 88 ALA A O 1
ATOM 739 N N . ASP A 1 89 ? 19.419 3.725 -5.834 1.00 91.94 89 ASP A N 1
ATOM 740 C CA . ASP A 1 89 ? 19.266 2.275 -5.992 1.00 91.94 89 ASP A CA 1
ATOM 741 C C . ASP A 1 89 ? 17.912 1.801 -5.453 1.00 91.94 89 ASP A C 1
ATOM 743 O O . ASP A 1 89 ? 17.294 0.892 -6.007 1.00 91.94 89 ASP A O 1
ATOM 747 N N . LEU A 1 90 ? 17.457 2.434 -4.368 1.00 95.44 90 LEU A N 1
ATOM 748 C CA . LEU A 1 90 ? 16.195 2.156 -3.709 1.00 95.44 90 LEU A CA 1
ATOM 749 C C . LEU A 1 90 ? 15.228 3.315 -3.954 1.00 95.44 90 LEU A C 1
ATOM 751 O O . LEU A 1 90 ? 15.389 4.389 -3.379 1.00 95.44 90 LEU A O 1
ATOM 755 N N . LYS A 1 91 ? 14.248 3.091 -4.827 1.00 96.88 91 LYS A N 1
ATOM 756 C CA . LYS A 1 91 ? 13.395 4.139 -5.396 1.00 96.88 91 LYS A CA 1
ATOM 757 C C . LYS A 1 91 ? 12.037 4.117 -4.726 1.00 96.88 91 LYS A C 1
ATOM 759 O O . LYS A 1 91 ? 11.390 3.075 -4.732 1.00 96.88 91 LYS A O 1
ATOM 764 N N . GLN A 1 92 ? 11.595 5.230 -4.160 1.00 97.12 92 GLN A N 1
ATOM 765 C CA . GLN A 1 92 ? 10.264 5.303 -3.556 1.00 97.12 92 GLN A CA 1
ATOM 766 C C . GLN A 1 92 ? 9.192 5.170 -4.642 1.00 97.12 92 GLN A C 1
ATOM 768 O O . GLN A 1 92 ? 9.332 5.752 -5.716 1.00 97.12 92 GLN A O 1
ATOM 773 N N . PHE A 1 93 ? 8.141 4.397 -4.372 1.00 97.75 93 PHE A N 1
ATOM 774 C CA . PHE A 1 93 ? 6.974 4.298 -5.253 1.00 97.75 93 PHE A CA 1
ATOM 775 C C . PHE A 1 93 ? 5.649 4.535 -4.526 1.00 97.75 93 PHE A C 1
ATOM 777 O O . PHE A 1 93 ? 4.650 4.748 -5.204 1.00 97.75 93 PHE A O 1
ATOM 784 N N . ASP A 1 94 ? 5.637 4.489 -3.192 1.00 97.75 94 ASP A N 1
ATOM 785 C CA . ASP A 1 94 ? 4.490 4.810 -2.339 1.00 97.75 94 ASP A CA 1
ATOM 786 C C . ASP A 1 94 ? 4.993 5.456 -1.041 1.00 97.75 94 ASP A C 1
ATOM 788 O O . ASP A 1 94 ? 5.905 4.919 -0.408 1.00 97.75 94 ASP A O 1
ATOM 792 N N . ASP A 1 95 ? 4.434 6.591 -0.640 1.00 95.25 95 ASP A N 1
ATOM 793 C CA . ASP A 1 95 ? 4.738 7.263 0.629 1.00 95.25 95 ASP A CA 1
ATOM 794 C C . ASP A 1 95 ? 3.474 7.894 1.248 1.00 95.25 95 ASP A C 1
ATOM 796 O O . ASP A 1 95 ? 2.347 7.625 0.830 1.00 95.25 95 ASP A O 1
ATOM 800 N N . HIS A 1 96 ? 3.644 8.670 2.320 1.00 93.00 96 HIS A N 1
ATOM 801 C CA . HIS A 1 96 ? 2.532 9.196 3.113 1.00 93.00 96 HIS A CA 1
ATOM 802 C C . HIS A 1 96 ? 2.676 10.705 3.394 1.00 93.00 96 HIS A C 1
ATOM 804 O O . HIS A 1 96 ? 2.929 11.102 4.538 1.00 93.00 96 HIS A O 1
ATOM 810 N N . PRO A 1 97 ? 2.564 11.589 2.387 1.00 91.06 97 PRO A N 1
ATOM 811 C CA . PRO A 1 97 ? 2.763 13.024 2.578 1.00 91.06 97 PRO A CA 1
ATOM 812 C C . PRO A 1 97 ? 1.781 13.669 3.572 1.00 91.06 97 PRO A C 1
ATOM 814 O O . PRO A 1 97 ? 2.174 14.605 4.272 1.00 91.06 97 PRO A O 1
ATOM 817 N N . GLN A 1 98 ? 0.532 13.197 3.675 1.00 90.12 98 GLN A N 1
ATOM 818 C CA . GLN A 1 98 ? -0.433 13.694 4.669 1.00 90.12 98 GLN A CA 1
ATOM 819 C C . GLN A 1 98 ? -0.138 13.153 6.070 1.00 90.12 98 GLN A C 1
ATOM 821 O O . GLN A 1 98 ? -0.240 13.893 7.051 1.00 90.12 98 GLN A O 1
ATOM 826 N N . GLY A 1 99 ? 0.247 11.879 6.172 1.00 85.69 99 GLY A N 1
ATOM 827 C CA . GLY A 1 99 ? 0.653 11.253 7.429 1.00 85.69 99 GLY A CA 1
ATOM 828 C C . GLY A 1 99 ? 1.955 11.834 7.983 1.00 85.69 99 GLY A C 1
ATOM 829 O O . GLY A 1 99 ? 2.105 11.957 9.199 1.00 85.69 99 GLY A O 1
ATOM 830 N N . GLY A 1 100 ? 2.880 12.213 7.095 1.00 87.81 100 GLY A N 1
ATOM 831 C CA . GLY A 1 100 ? 4.188 12.768 7.437 1.00 87.81 100 GLY A CA 1
ATOM 832 C C . GLY A 1 100 ? 5.028 11.833 8.308 1.00 87.81 100 GLY A C 1
ATOM 833 O O . GLY A 1 100 ? 5.855 12.306 9.087 1.00 87.81 100 GLY A O 1
ATOM 834 N N . ASP A 1 101 ? 4.788 10.522 8.226 1.00 88.88 101 ASP A N 1
ATOM 835 C CA . ASP A 1 101 ? 5.399 9.529 9.112 1.00 88.88 101 ASP A CA 1
ATOM 836 C C . ASP A 1 101 ? 6.835 9.170 8.709 1.00 88.88 101 ASP A C 1
ATOM 838 O O . ASP A 1 101 ? 7.539 8.542 9.489 1.00 88.88 101 ASP A O 1
ATOM 842 N N . GLY A 1 102 ? 7.291 9.607 7.531 1.00 91.81 102 GLY A N 1
ATOM 843 C CA . GLY A 1 102 ? 8.626 9.303 7.013 1.00 91.81 102 GLY A CA 1
ATOM 844 C C . GLY A 1 102 ? 8.786 7.850 6.562 1.00 91.81 102 GLY A C 1
ATOM 845 O O . GLY A 1 102 ? 9.914 7.410 6.347 1.00 91.81 102 GLY A O 1
ATOM 846 N N . VAL A 1 103 ? 7.682 7.111 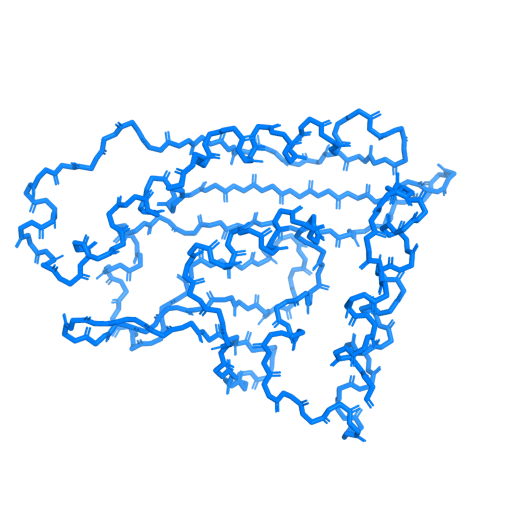6.430 1.00 95.00 103 VAL A N 1
ATOM 847 C CA . VAL A 1 103 ? 7.652 5.735 5.943 1.00 95.00 103 VAL A CA 1
ATOM 848 C C . VAL A 1 103 ? 7.359 5.739 4.443 1.00 95.00 103 VAL A C 1
ATOM 850 O O . VAL A 1 103 ? 6.475 6.453 3.978 1.00 95.00 103 VAL A O 1
ATOM 853 N N . ALA A 1 104 ? 8.084 4.918 3.686 1.00 97.56 104 ALA A N 1
ATOM 854 C CA . ALA A 1 104 ? 7.860 4.744 2.254 1.00 97.56 104 ALA A CA 1
ATOM 855 C C . ALA A 1 104 ? 8.039 3.282 1.836 1.00 97.56 104 ALA A C 1
ATOM 857 O O . ALA A 1 104 ? 8.910 2.573 2.353 1.00 97.56 104 ALA A O 1
ATOM 858 N N . ALA A 1 105 ? 7.245 2.839 0.864 1.00 98.31 105 ALA A N 1
ATOM 859 C CA . ALA A 1 105 ? 7.543 1.638 0.108 1.00 98.31 105 ALA A CA 1
ATOM 860 C C . ALA A 1 105 ? 8.431 1.993 -1.086 1.00 98.31 105 ALA A C 1
ATOM 862 O O . ALA A 1 105 ? 8.198 2.950 -1.832 1.00 98.31 105 ALA A O 1
ATOM 863 N N . CYS A 1 106 ? 9.467 1.188 -1.265 1.00 98.31 106 CYS A N 1
ATOM 864 C CA . CYS A 1 106 ? 10.472 1.373 -2.285 1.00 98.31 106 CYS A CA 1
ATOM 865 C C . CYS A 1 106 ? 10.595 0.135 -3.165 1.00 98.31 106 CYS A C 1
ATOM 867 O O . CYS A 1 106 ? 10.375 -0.994 -2.726 1.00 98.31 106 CYS A O 1
ATOM 869 N N . ILE A 1 107 ? 11.015 0.358 -4.402 1.00 97.69 107 ILE A N 1
ATOM 870 C CA . ILE A 1 107 ? 11.342 -0.664 -5.380 1.00 97.69 107 ILE A CA 1
ATOM 871 C C . ILE A 1 107 ? 12.828 -0.579 -5.714 1.00 97.69 107 ILE A C 1
ATOM 873 O O . ILE A 1 107 ? 13.386 0.496 -5.948 1.00 97.69 107 ILE A O 1
ATOM 877 N N . GLN A 1 108 ? 13.478 -1.734 -5.729 1.00 96.62 108 GLN A N 1
ATOM 878 C CA . GLN A 1 108 ? 14.830 -1.898 -6.234 1.00 96.62 108 GLN A CA 1
ATOM 879 C C . GLN A 1 108 ? 14.768 -2.757 -7.490 1.00 96.62 108 GLN A C 1
ATOM 881 O O . GLN A 1 108 ? 14.319 -3.902 -7.440 1.00 96.62 108 GLN A O 1
ATOM 886 N N . PHE A 1 109 ? 15.234 -2.214 -8.612 1.00 93.31 109 PHE A N 1
ATOM 887 C CA . PHE A 1 109 ? 15.340 -2.964 -9.859 1.00 93.31 109 PHE A CA 1
ATOM 888 C C . PHE A 1 109 ? 16.700 -3.655 -9.960 1.00 93.31 109 PHE A C 1
ATOM 890 O O . PHE A 1 109 ? 17.748 -3.075 -9.688 1.00 93.31 109 PHE A O 1
ATOM 897 N N . SER A 1 110 ? 16.671 -4.895 -10.420 1.00 87.81 110 SER A N 1
ATOM 898 C CA . SER A 1 110 ? 17.813 -5.669 -10.898 1.00 87.81 110 SER A CA 1
ATOM 899 C C . SER A 1 110 ? 17.480 -6.143 -12.313 1.00 87.81 110 SER A C 1
ATOM 901 O O . SER A 1 110 ? 16.303 -6.243 -12.633 1.00 87.81 110 SER A O 1
ATOM 903 N N . ASN A 1 111 ? 18.478 -6.397 -13.167 1.00 79.00 111 ASN A N 1
ATOM 904 C CA . ASN A 1 111 ? 18.308 -6.600 -14.620 1.00 79.00 111 ASN A CA 1
ATOM 905 C C . ASN A 1 111 ? 16.958 -7.205 -15.067 1.00 79.00 111 ASN A C 1
ATOM 907 O O . ASN A 1 111 ? 16.276 -6.586 -15.875 1.00 79.00 111 ASN A O 1
ATOM 911 N N . ASP A 1 112 ? 16.569 -8.351 -14.495 1.00 80.81 112 ASP A N 1
ATOM 912 C CA . ASP A 1 112 ? 15.341 -9.077 -14.850 1.00 80.81 112 ASP A CA 1
ATOM 913 C C . ASP A 1 112 ? 14.403 -9.312 -13.646 1.00 80.81 112 ASP A C 1
ATOM 915 O O . ASP A 1 112 ? 13.593 -10.235 -13.657 1.00 80.81 112 ASP A O 1
ATOM 919 N N . ASN A 1 113 ? 14.549 -8.554 -12.555 1.00 88.44 113 ASN A N 1
ATOM 920 C CA . ASN A 1 113 ? 13.734 -8.742 -11.353 1.00 88.44 113 ASN A CA 1
ATOM 921 C C . ASN A 1 113 ? 13.618 -7.457 -10.523 1.00 88.44 113 ASN A C 1
ATOM 923 O O . ASN A 1 113 ? 14.449 -6.557 -10.624 1.00 88.44 113 ASN A O 1
ATOM 927 N N . HIS A 1 114 ? 12.638 -7.392 -9.632 1.00 94.25 114 HIS A N 1
ATOM 928 C CA . HIS A 1 114 ? 12.519 -6.313 -8.664 1.00 94.25 114 HIS A CA 1
ATOM 929 C C . HIS A 1 114 ? 12.306 -6.851 -7.251 1.00 94.25 114 HIS A C 1
ATOM 931 O O . HIS A 1 114 ? 11.784 -7.945 -7.044 1.00 94.25 114 HIS A O 1
ATOM 937 N N . GLU A 1 115 ? 12.727 -6.064 -6.269 1.00 97.06 115 GLU A N 1
ATOM 938 C CA . GLU A 1 115 ? 12.471 -6.321 -4.857 1.00 97.06 115 GLU A CA 1
ATOM 939 C C . GLU A 1 115 ? 11.762 -5.115 -4.252 1.00 97.06 115 GLU A C 1
ATOM 941 O O . GLU A 1 115 ? 12.103 -3.969 -4.557 1.00 97.06 115 GLU A O 1
ATOM 946 N N . LEU A 1 116 ? 10.780 -5.378 -3.391 1.00 98.38 116 LEU A N 1
ATOM 947 C CA . LEU A 1 116 ? 10.110 -4.341 -2.622 1.00 98.38 116 LEU A CA 1
ATOM 948 C C . LEU A 1 116 ? 10.728 -4.226 -1.234 1.00 98.38 116 LEU A C 1
ATOM 950 O O . LEU A 1 116 ? 11.120 -5.218 -0.614 1.00 98.38 116 LEU A O 1
ATOM 954 N N . TRP A 1 117 ? 10.791 -3.000 -0.743 1.00 98.50 117 TRP A N 1
ATOM 955 C CA . TRP A 1 117 ? 11.390 -2.660 0.535 1.00 98.50 117 TRP A CA 1
ATOM 956 C C . TRP A 1 117 ? 10.528 -1.637 1.259 1.00 98.50 117 TRP A C 1
ATOM 958 O O . TRP A 1 117 ? 9.909 -0.781 0.639 1.00 98.50 117 TRP A O 1
ATOM 968 N N . LEU A 1 118 ? 10.546 -1.696 2.581 1.00 98.38 118 LEU A N 1
ATOM 969 C CA . LEU A 1 118 ? 10.039 -0.658 3.459 1.00 98.38 118 LEU A CA 1
ATOM 970 C C . LEU A 1 118 ? 11.218 0.179 3.949 1.00 98.38 118 LEU A C 1
ATOM 972 O O . LEU A 1 118 ? 12.141 -0.366 4.556 1.00 98.38 118 LEU A O 1
ATOM 976 N N . LEU A 1 119 ? 11.173 1.485 3.713 1.00 97.38 119 LEU A N 1
ATOM 977 C CA . LEU A 1 119 ? 12.040 2.464 4.354 1.00 97.38 119 LEU A CA 1
ATOM 978 C C . LEU A 1 119 ? 11.255 3.109 5.497 1.00 97.38 119 LEU A C 1
ATOM 980 O O . LEU A 1 119 ? 10.172 3.638 5.259 1.00 97.38 119 LEU A O 1
ATOM 984 N N . ASN A 1 120 ? 11.766 3.047 6.726 1.00 95.00 120 ASN A N 1
ATOM 985 C CA . ASN A 1 120 ? 11.094 3.668 7.867 1.00 95.00 120 ASN A CA 1
ATOM 986 C C . ASN A 1 120 ? 11.615 5.070 8.201 1.00 95.00 120 ASN A C 1
ATOM 988 O O . ASN A 1 120 ? 12.593 5.548 7.625 1.00 95.00 120 ASN A O 1
ATOM 992 N N . GLU A 1 121 ? 11.007 5.690 9.212 1.00 93.00 121 GLU A N 1
ATOM 993 C CA . GLU A 1 121 ? 11.318 7.042 9.673 1.00 93.00 121 GLU A CA 1
ATOM 994 C C . GLU A 1 121 ? 12.757 7.212 10.189 1.00 93.00 121 GLU A C 1
ATOM 996 O O . GLU A 1 121 ? 13.283 8.324 10.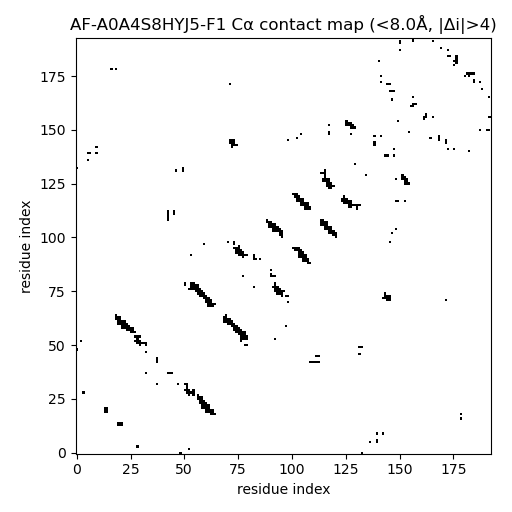241 1.00 93.00 121 GLU A O 1
ATOM 1001 N N . ASN A 1 122 ? 13.410 6.105 10.553 1.00 92.62 122 ASN A N 1
ATOM 1002 C CA . ASN A 1 122 ? 14.797 6.068 11.016 1.00 92.62 122 ASN A CA 1
ATOM 1003 C C . ASN A 1 122 ? 15.791 5.767 9.879 1.00 92.62 122 ASN A C 1
ATOM 1005 O O . ASN A 1 122 ? 16.996 5.674 10.124 1.00 92.62 122 ASN A O 1
ATOM 1009 N N . GLY A 1 123 ? 15.308 5.598 8.644 1.00 93.44 123 GLY A N 1
ATOM 1010 C CA . GLY A 1 123 ? 16.107 5.204 7.485 1.00 93.44 123 GLY A CA 1
ATOM 1011 C C . GLY A 1 123 ? 16.486 3.719 7.459 1.00 93.44 123 GLY A C 1
ATOM 1012 O O . GLY A 1 123 ? 17.337 3.323 6.660 1.00 93.44 123 GLY A O 1
ATOM 1013 N N . GLU A 1 124 ? 15.890 2.891 8.321 1.00 95.31 124 GLU A N 1
ATOM 1014 C CA . GLU A 1 124 ? 16.058 1.439 8.280 1.00 95.31 124 GLU A CA 1
ATOM 1015 C C . GLU A 1 124 ? 15.331 0.868 7.059 1.00 95.31 124 GLU A C 1
ATOM 1017 O O . GLU A 1 124 ? 14.227 1.295 6.719 1.00 95.31 124 GLU A O 1
ATOM 1022 N N . GLN A 1 125 ? 15.957 -0.113 6.409 1.00 97.06 125 GLN A N 1
ATOM 1023 C CA . GLN A 1 125 ? 15.442 -0.750 5.202 1.00 97.06 125 GLN A CA 1
ATOM 1024 C C . GLN A 1 125 ? 15.074 -2.197 5.506 1.00 97.06 125 GLN A C 1
ATOM 1026 O O . GLN A 1 125 ? 15.926 -2.991 5.913 1.00 97.06 125 GLN A O 1
ATOM 1031 N N . PHE A 1 126 ? 13.816 -2.554 5.271 1.00 97.25 126 PHE A N 1
ATOM 1032 C CA . PHE A 1 126 ? 13.318 -3.908 5.466 1.00 97.25 126 PHE A CA 1
ATOM 1033 C C . PHE A 1 126 ? 12.825 -4.466 4.147 1.00 97.25 126 PHE A C 1
ATOM 1035 O O . PHE A 1 126 ? 11.889 -3.939 3.550 1.00 97.25 126 PHE A O 1
ATOM 1042 N N . ARG A 1 127 ? 13.429 -5.564 3.701 1.00 97.69 127 ARG A N 1
ATOM 1043 C CA . ARG A 1 127 ? 12.930 -6.282 2.535 1.00 97.69 127 ARG A CA 1
ATOM 1044 C C . ARG A 1 127 ? 11.504 -6.759 2.801 1.00 97.69 127 ARG A C 1
ATOM 1046 O O . ARG A 1 127 ? 11.218 -7.313 3.865 1.00 97.69 127 ARG A O 1
ATOM 1053 N N . MET A 1 128 ? 10.627 -6.554 1.827 1.00 98.44 128 MET A N 1
ATOM 1054 C CA . MET A 1 128 ? 9.258 -7.043 1.863 1.00 98.44 128 MET A CA 1
ATOM 1055 C C . MET A 1 128 ? 9.161 -8.431 1.224 1.00 98.44 128 MET A C 1
ATOM 1057 O O . MET A 1 128 ? 9.915 -8.800 0.325 1.00 98.44 128 MET A O 1
ATOM 1061 N N . SER A 1 129 ? 8.189 -9.201 1.694 1.00 97.75 129 SER A N 1
ATOM 1062 C CA . SER A 1 129 ? 7.815 -10.521 1.175 1.00 97.75 129 SER A CA 1
ATOM 1063 C C . SER A 1 129 ? 6.836 -10.458 -0.007 1.00 97.75 129 SER A C 1
ATOM 1065 O O . SER A 1 129 ? 6.430 -11.503 -0.512 1.00 97.75 129 SER A O 1
ATOM 1067 N N . LEU A 1 130 ? 6.449 -9.251 -0.433 1.00 98.00 130 LEU A N 1
ATOM 1068 C CA . LEU A 1 130 ? 5.504 -8.998 -1.522 1.00 98.00 130 LEU A CA 1
ATOM 1069 C C . LEU A 1 130 ? 6.228 -8.618 -2.819 1.00 98.00 130 LEU A C 1
ATOM 1071 O O . LEU A 1 130 ? 7.281 -7.983 -2.788 1.00 98.00 130 LEU A O 1
ATOM 1075 N N . ASP A 1 131 ? 5.605 -8.957 -3.944 1.00 96.69 131 ASP A N 1
ATOM 1076 C CA . ASP A 1 131 ? 5.817 -8.328 -5.249 1.00 96.69 131 ASP A CA 1
ATOM 1077 C C . ASP A 1 131 ? 4.806 -7.179 -5.456 1.00 96.69 131 ASP A C 1
ATOM 1079 O O . ASP A 1 131 ? 3.956 -6.933 -4.597 1.00 96.69 131 ASP A O 1
ATOM 1083 N N . LEU A 1 132 ? 4.877 -6.448 -6.576 1.00 96.81 132 LEU A N 1
ATOM 1084 C CA . LEU A 1 132 ? 3.933 -5.352 -6.855 1.00 96.81 132 LEU A CA 1
ATOM 1085 C C . LEU A 1 132 ? 2.450 -5.795 -6.901 1.00 96.81 132 LEU A C 1
ATOM 1087 O O . LEU A 1 132 ? 1.627 -5.147 -6.245 1.00 96.81 132 LEU A O 1
ATOM 1091 N N . PRO A 1 133 ? 2.062 -6.894 -7.587 1.00 96.94 133 PRO A N 1
ATOM 1092 C CA . PRO A 1 133 ? 0.693 -7.415 -7.512 1.00 96.94 133 PRO A CA 1
ATOM 1093 C C . PRO A 1 133 ? 0.220 -7.688 -6.079 1.00 96.94 133 PRO A C 1
ATOM 1095 O O . PRO A 1 133 ? -0.905 -7.329 -5.707 1.00 96.94 133 PRO A O 1
ATOM 1098 N N . GLY A 1 134 ? 1.072 -8.320 -5.268 1.00 97.94 134 GLY A N 1
ATOM 1099 C CA . GLY A 1 134 ? 0.823 -8.602 -3.861 1.00 97.94 134 GLY A CA 1
ATOM 1100 C C . GLY A 1 134 ? 0.706 -7.326 -3.034 1.00 97.94 134 GLY A C 1
ATOM 1101 O O . GLY A 1 134 ? -0.213 -7.220 -2.223 1.00 97.94 134 GLY A O 1
ATOM 1102 N N . TYR A 1 135 ? 1.564 -6.335 -3.287 1.00 98.38 135 TYR A N 1
ATOM 1103 C CA . TYR A 1 135 ? 1.522 -5.021 -2.647 1.00 98.38 135 TYR A CA 1
ATOM 1104 C C . TYR A 1 135 ? 0.177 -4.338 -2.876 1.00 98.38 135 TYR A C 1
ATOM 1106 O O . TYR A 1 135 ? -0.503 -4.001 -1.911 1.00 98.38 135 TYR A O 1
ATOM 1114 N N . PHE A 1 136 ? -0.268 -4.208 -4.128 1.00 97.94 136 PHE A N 1
ATOM 1115 C CA . PHE A 1 136 ? -1.553 -3.570 -4.433 1.00 97.94 136 PHE A CA 1
ATOM 1116 C C . PHE A 1 136 ? -2.746 -4.343 -3.867 1.00 97.94 136 PHE A C 1
ATOM 1118 O O . PHE A 1 136 ? -3.703 -3.745 -3.374 1.00 97.94 136 PHE A O 1
ATOM 1125 N N . THR A 1 137 ? -2.679 -5.676 -3.884 1.00 97.62 137 THR A N 1
ATOM 1126 C CA . THR A 1 137 ? -3.718 -6.525 -3.292 1.00 97.62 137 THR A CA 1
ATOM 1127 C C . THR A 1 137 ? -3.833 -6.293 -1.787 1.00 97.62 137 THR A C 1
ATOM 1129 O O . THR A 1 137 ? -4.933 -6.094 -1.268 1.00 97.62 137 THR A O 1
ATOM 1132 N N . GLU A 1 138 ? -2.712 -6.317 -1.066 1.00 98.06 138 GLU A N 1
ATOM 1133 C CA . GLU A 1 138 ? -2.708 -6.149 0.387 1.00 98.06 138 GLU A CA 1
ATOM 1134 C C . GLU A 1 138 ? -2.989 -4.705 0.802 1.00 98.06 138 GLU A C 1
ATOM 1136 O O . GLU A 1 138 ? -3.736 -4.511 1.759 1.00 98.06 138 GLU A O 1
ATOM 1141 N N . LEU A 1 139 ? -2.533 -3.709 0.035 1.00 97.81 139 LEU A N 1
ATOM 1142 C CA . LEU A 1 139 ? -2.909 -2.305 0.207 1.00 97.81 139 LEU A CA 1
ATOM 1143 C C . LEU A 1 139 ? -4.432 -2.145 0.186 1.00 97.81 139 LEU A C 1
ATOM 1145 O O . LEU A 1 139 ? -5.007 -1.553 1.098 1.00 97.81 139 LEU A O 1
ATOM 1149 N N . VAL A 1 140 ? -5.113 -2.734 -0.800 1.00 96.75 140 VAL A N 1
ATOM 1150 C CA . VAL A 1 140 ? -6.578 -2.667 -0.903 1.00 96.75 140 VAL A CA 1
ATOM 1151 C C . VAL A 1 140 ? -7.277 -3.457 0.204 1.00 96.75 140 VAL A C 1
ATOM 1153 O O . VAL A 1 140 ? -8.281 -2.991 0.753 1.00 96.75 140 VAL A O 1
ATOM 1156 N N . ASN A 1 141 ? -6.761 -4.628 0.578 1.00 96.94 141 ASN A N 1
ATOM 1157 C CA . ASN A 1 141 ? -7.335 -5.428 1.665 1.00 96.94 141 ASN A CA 1
ATOM 1158 C C . ASN A 1 141 ? -7.220 -4.725 3.022 1.00 96.94 141 ASN A C 1
ATOM 1160 O O . ASN A 1 141 ? -8.162 -4.749 3.815 1.00 96.94 141 ASN A O 1
ATOM 1164 N N . LEU A 1 142 ? -6.081 -4.083 3.276 1.00 97.69 142 LEU A N 1
ATOM 1165 C CA . LEU A 1 142 ? -5.778 -3.341 4.499 1.00 97.69 142 LEU A CA 1
ATOM 1166 C C . LEU A 1 142 ? -6.242 -1.888 4.430 1.00 97.69 142 LEU A C 1
ATOM 1168 O O . LEU A 1 142 ? -6.001 -1.129 5.362 1.00 97.69 142 LEU A O 1
ATOM 1172 N N . LYS A 1 143 ? -6.919 -1.497 3.347 1.00 97.06 143 LYS A N 1
ATOM 1173 C CA . LYS A 1 143 ? -7.414 -0.139 3.120 1.00 97.06 143 LYS A CA 1
ATOM 1174 C C . LYS A 1 143 ? -6.326 0.932 3.292 1.00 97.06 143 LYS A C 1
ATOM 1176 O O . LYS A 1 143 ? -6.604 2.016 3.796 1.00 97.06 143 LYS A O 1
ATOM 1181 N N . ALA A 1 144 ? -5.095 0.597 2.913 1.00 96.62 144 ALA A N 1
ATOM 1182 C CA . ALA A 1 144 ? -3.914 1.444 3.027 1.00 96.62 144 ALA A CA 1
ATOM 1183 C C . ALA A 1 144 ? -3.696 2.039 4.438 1.00 96.62 144 ALA A C 1
ATOM 1185 O O . ALA A 1 144 ? -3.241 3.171 4.564 1.00 96.62 144 ALA A O 1
ATOM 1186 N N . ILE A 1 145 ? -4.061 1.328 5.521 1.00 97.31 145 ILE A N 1
ATOM 1187 C CA . ILE A 1 145 ? -3.873 1.867 6.881 1.00 97.31 145 ILE A CA 1
ATOM 1188 C C . ILE A 1 145 ? -2.398 2.105 7.207 1.00 97.31 145 ILE A C 1
ATOM 1190 O O . ILE A 1 145 ? -1.563 1.262 6.907 1.00 97.31 145 ILE A O 1
ATOM 1194 N N . TYR A 1 146 ? -2.067 3.186 7.909 1.00 96.75 146 TYR A N 1
ATOM 1195 C CA . TYR A 1 146 ? -0.668 3.499 8.215 1.00 96.75 146 TYR A CA 1
ATOM 1196 C C . TYR A 1 146 ? 0.100 2.337 8.863 1.00 96.75 146 TYR A C 1
ATOM 1198 O O . TYR A 1 146 ? -0.387 1.676 9.790 1.00 96.75 146 TYR A O 1
ATOM 1206 N N . GLY A 1 147 ? 1.321 2.124 8.367 1.00 95.50 147 GLY A N 1
ATOM 1207 C CA . GLY A 1 147 ? 2.266 1.116 8.839 1.00 95.50 147 GLY A CA 1
ATOM 1208 C C . GLY A 1 147 ? 1.978 -0.312 8.373 1.00 95.50 147 GLY A C 1
ATOM 1209 O O . GLY A 1 147 ? 2.677 -1.232 8.801 1.00 95.50 147 GLY A O 1
ATOM 1210 N N . TRP A 1 148 ? 0.953 -0.551 7.548 1.00 97.75 148 TRP A N 1
ATOM 1211 C CA . TRP A 1 148 ? 0.562 -1.903 7.134 1.00 97.75 148 TRP A CA 1
ATOM 1212 C C . TRP A 1 148 ? 1.702 -2.679 6.459 1.00 97.75 148 TRP A C 1
ATOM 1214 O O . TRP A 1 148 ? 1.784 -3.901 6.601 1.00 97.75 148 TRP A O 1
ATOM 1224 N N . GLN A 1 149 ? 2.612 -1.969 5.788 1.00 97.88 149 GLN A N 1
ATOM 1225 C CA . GLN A 1 149 ? 3.770 -2.521 5.093 1.00 97.88 149 GLN A CA 1
ATOM 1226 C C . GLN A 1 149 ? 4.672 -3.334 6.035 1.00 97.88 149 GLN A C 1
ATOM 1228 O O . GLN A 1 149 ? 5.204 -4.367 5.630 1.00 97.88 149 GLN A O 1
ATOM 1233 N N . TYR A 1 150 ? 4.773 -2.947 7.315 1.00 97.56 150 TYR A N 1
ATOM 1234 C CA . TYR A 1 150 ? 5.559 -3.671 8.319 1.00 97.56 150 TYR A CA 1
ATOM 1235 C C . TYR A 1 150 ? 5.123 -5.132 8.484 1.00 97.56 150 TYR A C 1
ATOM 1237 O O . TYR A 1 150 ? 5.955 -5.984 8.796 1.00 97.56 150 TYR A O 1
ATOM 1245 N N . LEU A 1 151 ? 3.841 -5.448 8.259 1.00 97.81 151 LEU A N 1
ATOM 1246 C CA . LEU A 1 151 ? 3.328 -6.820 8.353 1.00 97.81 151 LEU A CA 1
ATOM 1247 C C . LEU A 1 151 ? 4.063 -7.759 7.391 1.00 97.81 151 LEU A C 1
ATOM 1249 O O . LEU A 1 151 ? 4.241 -8.933 7.692 1.00 97.81 151 LEU A O 1
ATOM 1253 N N . PHE A 1 152 ? 4.523 -7.237 6.259 1.00 98.12 152 PHE A N 1
ATOM 1254 C CA . PHE A 1 152 ? 5.117 -8.017 5.183 1.00 98.12 152 PHE A CA 1
ATOM 1255 C C . PHE A 1 152 ? 6.642 -7.975 5.181 1.00 98.12 152 PHE A C 1
ATOM 1257 O O . PHE A 1 152 ? 7.252 -8.318 4.171 1.00 98.12 152 PHE A O 1
ATOM 1264 N N . THR A 1 153 ? 7.248 -7.588 6.301 1.00 97.31 153 THR A N 1
ATOM 1265 C CA . THR A 1 153 ? 8.700 -7.518 6.495 1.00 97.31 153 THR A CA 1
ATOM 1266 C C . THR A 1 153 ? 9.153 -8.464 7.606 1.00 97.31 153 THR A C 1
ATOM 1268 O O . THR A 1 153 ? 8.361 -8.841 8.470 1.00 97.31 153 THR A O 1
ATOM 1271 N N . ASP A 1 154 ? 10.447 -8.786 7.649 1.00 91.00 154 ASP A N 1
ATOM 1272 C CA . ASP A 1 154 ? 11.052 -9.610 8.711 1.00 91.00 154 ASP A CA 1
ATOM 1273 C C . ASP A 1 154 ? 11.377 -8.808 9.991 1.00 91.00 154 ASP A C 1
ATOM 1275 O O . ASP A 1 154 ? 12.391 -9.024 10.664 1.00 91.00 154 ASP A O 1
ATOM 1279 N N . VAL A 1 155 ? 10.523 -7.845 10.348 1.00 93.38 155 VAL A N 1
ATOM 1280 C CA . VAL A 1 155 ? 10.721 -7.004 11.532 1.00 93.38 155 VAL A CA 1
ATOM 1281 C C . VAL A 1 155 ? 10.629 -7.828 12.813 1.00 93.38 155 VAL A C 1
ATOM 1283 O O . VAL A 1 155 ? 9.699 -8.598 13.060 1.00 93.38 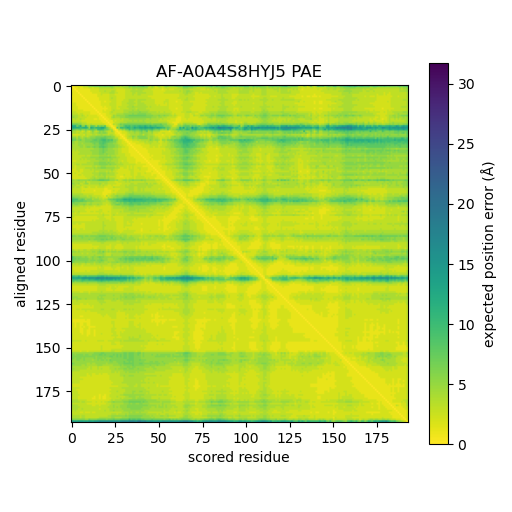155 VAL A O 1
ATOM 1286 N N . ALA A 1 156 ? 11.611 -7.630 13.691 1.00 91.19 156 ALA A N 1
ATOM 1287 C CA . ALA A 1 156 ? 11.684 -8.314 14.971 1.00 91.19 156 ALA A CA 1
ATOM 1288 C C . ALA A 1 156 ? 10.712 -7.689 15.990 1.00 91.19 156 ALA A C 1
ATOM 1290 O O . ALA A 1 156 ? 11.134 -6.997 16.914 1.00 91.19 156 ALA A O 1
ATOM 1291 N N . TRP A 1 157 ? 9.413 -7.990 15.880 1.00 91.50 157 TRP A N 1
ATOM 1292 C CA . TRP A 1 157 ? 8.300 -7.448 16.691 1.00 91.50 157 TRP A CA 1
ATOM 1293 C C . TRP A 1 157 ? 8.436 -7.517 18.222 1.00 91.50 157 TRP A C 1
ATOM 1295 O O . TRP A 1 157 ? 7.595 -6.977 18.948 1.00 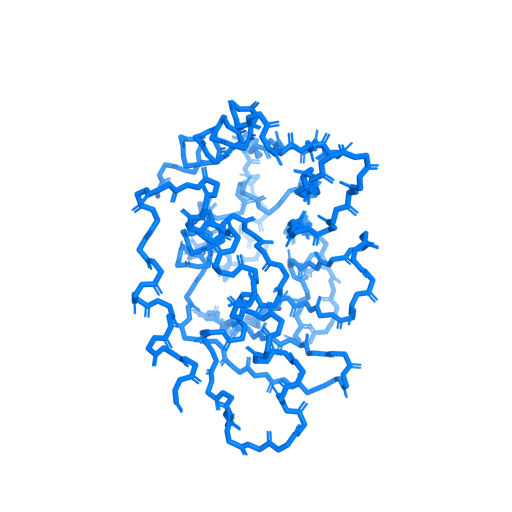91.50 157 TRP A O 1
ATOM 1305 N N . LYS A 1 158 ? 9.433 -8.243 18.733 1.00 90.69 158 LYS A N 1
ATOM 1306 C CA . LYS A 1 158 ? 9.758 -8.333 20.163 1.00 90.69 158 LYS A CA 1
ATOM 1307 C C . LYS A 1 158 ? 10.714 -7.234 20.623 1.00 90.69 158 LYS A C 1
ATOM 1309 O O . LYS A 1 158 ? 10.857 -7.049 21.830 1.00 90.69 158 LYS A O 1
ATOM 1314 N N . GLN A 1 159 ? 11.380 -6.541 19.702 1.00 91.88 159 GLN A N 1
ATOM 1315 C CA . GLN A 1 159 ? 12.306 -5.484 20.069 1.00 91.88 159 GLN A CA 1
ATOM 1316 C C . GLN A 1 159 ? 11.559 -4.193 20.456 1.00 91.88 159 GLN A C 1
ATOM 1318 O O . GLN A 1 159 ? 10.554 -3.856 19.823 1.00 91.88 159 GLN A O 1
ATOM 1323 N N . PRO A 1 160 ? 12.020 -3.465 21.494 1.00 92.69 160 PRO A N 1
ATOM 1324 C CA . PRO A 1 160 ? 11.303 -2.309 22.034 1.00 92.69 160 PRO A CA 1
ATOM 1325 C C . PRO A 1 160 ? 11.026 -1.184 21.033 1.00 92.69 160 PRO A C 1
ATOM 1327 O O . PRO A 1 160 ? 9.983 -0.538 21.146 1.00 92.69 160 PRO A O 1
ATOM 1330 N N . GLN A 1 161 ? 11.904 -0.962 20.051 1.00 92.62 161 GLN A N 1
ATOM 1331 C CA . GLN A 1 161 ? 11.747 0.115 19.069 1.00 92.62 161 GLN A CA 1
ATOM 1332 C C . GLN A 1 161 ? 10.481 -0.032 18.212 1.00 92.62 161 GLN A C 1
ATOM 1334 O O . GLN A 1 161 ? 9.891 0.968 17.829 1.00 92.62 161 GLN A O 1
ATOM 1339 N N . TYR A 1 162 ? 9.980 -1.257 18.008 1.00 93.25 162 TYR A N 1
ATOM 1340 C CA . TYR A 1 162 ? 8.762 -1.501 17.223 1.00 93.25 162 TYR A CA 1
ATOM 1341 C C . TYR A 1 162 ? 7.490 -1.563 18.076 1.00 93.25 162 TYR A C 1
ATOM 1343 O O . TYR A 1 162 ? 6.414 -1.874 17.568 1.00 93.25 162 TYR A O 1
ATOM 1351 N N . SER A 1 163 ? 7.579 -1.294 19.384 1.00 93.62 163 SER A N 1
ATOM 1352 C CA . SER A 1 163 ? 6.430 -1.389 20.295 1.00 93.62 163 SER A CA 1
ATOM 1353 C C . SER A 1 163 ? 5.313 -0.397 19.956 1.00 93.62 163 SER A C 1
ATOM 1355 O O . SER A 1 163 ? 4.138 -0.759 20.059 1.00 93.62 163 SER A O 1
ATOM 1357 N N . VAL A 1 164 ? 5.673 0.811 19.509 1.00 93.62 164 VAL A N 1
ATOM 1358 C CA . VAL A 1 164 ? 4.723 1.845 19.076 1.00 93.62 164 VAL A CA 1
ATOM 1359 C C . VAL A 1 164 ? 4.021 1.403 17.797 1.00 93.62 164 VAL A C 1
ATOM 1361 O O . VAL A 1 164 ? 2.813 1.202 17.829 1.00 93.62 164 VAL A O 1
ATOM 1364 N N . VAL A 1 165 ? 4.773 1.109 16.729 1.00 94.25 165 VAL A N 1
ATOM 1365 C CA . VAL A 1 165 ? 4.233 0.616 15.445 1.00 94.25 165 VAL A CA 1
ATOM 1366 C C . VAL A 1 165 ? 3.321 -0.600 15.647 1.00 94.25 165 VAL A C 1
ATOM 1368 O O . VAL A 1 165 ? 2.213 -0.660 15.120 1.00 94.25 165 VAL A O 1
ATOM 1371 N N . LYS A 1 166 ? 3.736 -1.556 16.486 1.00 95.69 166 LYS A N 1
ATOM 1372 C CA . LYS A 1 166 ? 2.949 -2.747 16.840 1.00 95.69 166 LYS A CA 1
ATOM 1373 C C . LYS A 1 166 ? 1.621 -2.412 17.518 1.00 95.69 166 LYS A C 1
ATOM 1375 O O . LYS A 1 166 ? 0.609 -3.050 17.221 1.00 95.69 166 LYS A O 1
ATOM 1380 N N . LYS A 1 167 ? 1.623 -1.478 18.471 1.00 95.94 167 LYS A N 1
ATOM 1381 C CA . LYS A 1 167 ? 0.407 -1.032 19.164 1.00 95.94 167 LYS A CA 1
ATOM 1382 C C . LYS A 1 167 ? -0.533 -0.340 18.175 1.00 95.94 167 LYS A C 1
ATOM 1384 O O . LYS A 1 167 ? -1.696 -0.722 18.070 1.00 95.94 167 LYS A O 1
ATOM 1389 N N . ASP A 1 168 ? 0.013 0.592 17.413 1.00 95.12 168 ASP A N 1
ATOM 1390 C CA . ASP A 1 168 ? -0.678 1.399 16.416 1.00 95.12 168 ASP A CA 1
ATOM 1391 C C . ASP A 1 168 ? -1.346 0.559 15.323 1.00 95.12 168 ASP A C 1
ATOM 1393 O O . ASP A 1 168 ? -2.514 0.778 14.992 1.00 95.12 168 ASP A O 1
ATOM 1397 N N . LEU A 1 169 ? -0.643 -0.450 14.807 1.00 96.69 169 LEU A N 1
ATOM 1398 C CA . LEU A 1 169 ? -1.193 -1.390 13.833 1.00 96.69 169 LEU A CA 1
ATOM 1399 C C . LEU A 1 169 ? -2.346 -2.205 14.405 1.00 96.69 169 LEU A C 1
ATOM 1401 O O . LEU A 1 169 ? -3.374 -2.357 13.750 1.00 96.69 169 LEU A O 1
ATOM 1405 N N . LYS A 1 170 ? -2.219 -2.708 15.636 1.00 96.69 170 LYS A N 1
ATOM 1406 C CA . LYS A 1 170 ? -3.303 -3.463 16.283 1.00 96.69 170 LYS A CA 1
ATOM 1407 C C . LYS A 1 170 ? -4.551 -2.612 16.483 1.00 96.69 170 LYS A C 1
ATOM 1409 O O . LYS A 1 170 ? -5.662 -3.097 16.265 1.00 96.69 170 LYS A O 1
ATOM 1414 N N . GLU A 1 171 ? -4.379 -1.355 16.878 1.00 95.88 171 GLU A N 1
ATOM 1415 C CA . GLU A 1 171 ? -5.490 -0.417 17.031 1.00 95.88 171 GLU A CA 1
ATOM 1416 C C . GLU A 1 171 ? -6.170 -0.132 15.686 1.00 95.88 171 GLU A C 1
ATOM 1418 O O . GLU A 1 171 ? -7.397 -0.231 15.592 1.00 95.88 171 GLU A O 1
ATOM 1423 N N . ARG A 1 172 ? -5.397 0.139 14.626 1.00 96.56 172 ARG A N 1
ATOM 1424 C CA . ARG A 1 172 ? -5.934 0.381 13.276 1.00 96.56 172 ARG A CA 1
ATOM 1425 C C . ARG A 1 172 ? -6.620 -0.852 12.689 1.00 96.56 172 ARG A C 1
ATOM 1427 O O . ARG A 1 172 ? -7.730 -0.731 12.180 1.00 96.56 172 ARG A O 1
ATOM 1434 N N . LEU A 1 173 ? -6.044 -2.044 12.842 1.00 97.56 173 LEU A N 1
ATOM 1435 C CA . LEU A 1 173 ? -6.662 -3.311 12.427 1.00 97.56 173 LEU A CA 1
ATOM 1436 C C . LEU A 1 173 ? -7.989 -3.577 13.156 1.00 97.56 173 LEU A C 1
ATOM 1438 O O . LEU A 1 173 ? -8.955 -4.037 12.546 1.00 97.56 173 LEU A O 1
ATOM 1442 N N . SER A 1 174 ? -8.064 -3.264 14.452 1.00 96.31 174 SER A N 1
ATOM 1443 C CA . SER A 1 174 ? -9.303 -3.376 15.234 1.00 96.31 174 SER A CA 1
ATOM 1444 C C . SER A 1 174 ? -10.385 -2.409 14.735 1.00 96.31 174 SER A C 1
ATOM 1446 O O . SER A 1 174 ? -11.549 -2.790 14.565 1.00 96.31 174 SER A O 1
ATOM 1448 N N . LYS A 1 175 ? -9.997 -1.167 14.414 1.00 95.69 175 LYS A N 1
ATOM 1449 C CA . LYS A 1 175 ? -10.890 -0.178 13.791 1.00 95.69 175 LYS A CA 1
ATOM 1450 C C . LYS A 1 175 ? -11.350 -0.627 12.404 1.00 95.69 175 LYS A C 1
ATOM 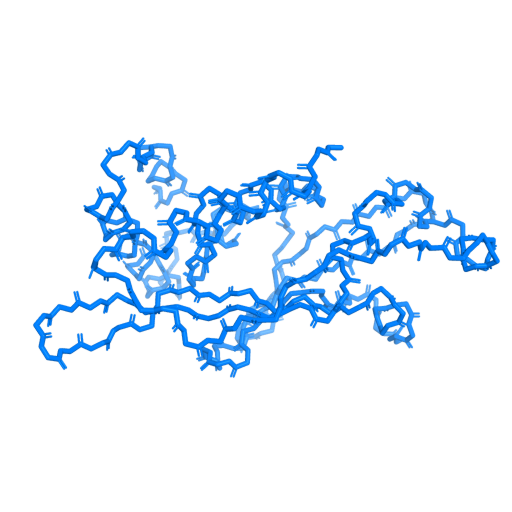1452 O O . LYS A 1 175 ? -12.545 -0.567 12.133 1.00 95.69 175 LYS A O 1
ATOM 1457 N N . LEU A 1 176 ? -10.456 -1.166 11.570 1.00 95.94 176 LEU A N 1
ATOM 1458 C CA . LEU A 1 176 ? -10.834 -1.752 10.280 1.00 95.94 176 LEU A CA 1
ATOM 1459 C C . LEU A 1 176 ? -11.863 -2.863 10.438 1.00 95.94 176 LEU A C 1
ATOM 1461 O O . LEU A 1 176 ? -12.835 -2.873 9.700 1.00 95.94 176 LEU A O 1
ATOM 1465 N N . LYS A 1 177 ? -11.709 -3.759 11.419 1.00 96.38 177 LYS A N 1
ATOM 1466 C CA . LYS A 1 177 ? -12.711 -4.803 11.686 1.00 96.38 177 LYS A CA 1
ATOM 1467 C C . LYS A 1 177 ? -14.070 -4.234 12.091 1.00 96.38 177 LYS A C 1
ATOM 1469 O O . LYS A 1 177 ? -15.098 -4.830 11.790 1.00 96.38 177 LYS A O 1
ATOM 1474 N N . THR A 1 178 ? -14.072 -3.103 12.790 1.00 95.19 178 THR A N 1
ATOM 1475 C CA . THR A 1 178 ? -15.306 -2.419 13.193 1.00 95.19 178 THR A CA 1
ATOM 1476 C C . THR A 1 178 ? -15.992 -1.774 11.989 1.00 95.19 178 THR A C 1
ATOM 1478 O O . THR A 1 178 ? -17.202 -1.903 11.835 1.00 95.19 178 THR A O 1
ATOM 1481 N N . LEU A 1 179 ? -15.215 -1.120 11.122 1.00 95.38 179 LEU A N 1
ATOM 1482 C CA . LEU A 1 179 ? -15.701 -0.474 9.903 1.00 95.38 179 LEU A CA 1
ATOM 1483 C C . LEU A 1 179 ? -16.135 -1.490 8.842 1.00 95.38 179 LEU A C 1
ATOM 1485 O O . LEU A 1 179 ? -17.163 -1.310 8.200 1.00 95.38 179 LEU A O 1
ATOM 1489 N N . PHE A 1 180 ? -15.378 -2.571 8.694 1.00 95.50 180 PHE A N 1
ATOM 1490 C CA . PHE A 1 180 ? -15.569 -3.620 7.703 1.00 95.50 180 PHE A CA 1
ATOM 1491 C C . PHE A 1 180 ? -15.709 -4.969 8.424 1.00 95.50 180 PHE A C 1
ATOM 1493 O O . PHE A 1 180 ? -14.715 -5.674 8.618 1.00 95.50 180 PHE A O 1
ATOM 1500 N N . PRO A 1 181 ? -16.929 -5.363 8.836 1.00 95.19 181 PRO A N 1
ATOM 1501 C CA . PRO A 1 181 ? -17.148 -6.568 9.637 1.00 95.19 181 PRO A CA 1
ATOM 1502 C C . PRO A 1 181 ? -16.655 -7.867 8.997 1.00 95.19 181 PRO A C 1
ATOM 1504 O O . PRO A 1 181 ? -16.324 -8.801 9.725 1.00 95.19 181 PRO A O 1
ATOM 1507 N N . ASP A 1 182 ? -16.538 -7.928 7.672 1.00 94.19 182 ASP A N 1
ATOM 1508 C CA . ASP A 1 182 ? -16.028 -9.100 6.948 1.00 94.19 182 ASP A CA 1
ATOM 1509 C C . ASP A 1 182 ? -14.493 -9.142 6.852 1.00 94.19 182 ASP A C 1
ATOM 1511 O O . ASP A 1 182 ? -13.925 -10.151 6.438 1.00 94.19 182 ASP A O 1
ATOM 1515 N N . PHE A 1 183 ? -13.793 -8.088 7.288 1.00 95.19 183 PHE A N 1
ATOM 1516 C CA . PHE A 1 183 ? -12.332 -8.022 7.280 1.00 95.19 183 PHE A CA 1
ATOM 1517 C C . PHE A 1 183 ? -11.713 -9.146 8.129 1.00 95.19 183 PHE A C 1
ATOM 1519 O O . PHE A 1 183 ? -12.042 -9.315 9.313 1.00 95.19 183 PHE A O 1
ATOM 1526 N N . ASP A 1 184 ? -10.793 -9.918 7.545 1.00 94.62 184 ASP A N 1
ATOM 1527 C CA . ASP A 1 184 ? -10.083 -10.994 8.243 1.00 94.62 184 ASP A CA 1
ATOM 1528 C C . ASP A 1 184 ? -8.930 -10.442 9.090 1.00 94.62 184 ASP A C 1
ATOM 1530 O O . ASP A 1 184 ? -7.745 -10.567 8.781 1.00 94.6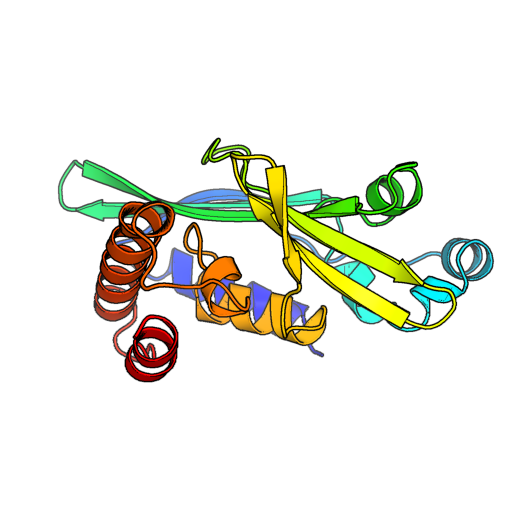2 184 ASP A O 1
ATOM 1534 N N . ILE A 1 185 ? -9.289 -9.844 10.222 1.00 96.00 185 ILE A N 1
ATOM 1535 C CA . ILE A 1 185 ? -8.315 -9.349 11.197 1.00 96.00 185 ILE A CA 1
ATOM 1536 C C . ILE A 1 185 ? -7.433 -10.475 11.773 1.00 96.00 185 ILE A C 1
ATOM 1538 O O . ILE A 1 185 ? -6.314 -10.225 12.227 1.00 96.00 185 ILE A O 1
ATOM 1542 N N . ALA A 1 186 ? -7.912 -11.725 11.782 1.00 95.56 186 ALA A N 1
ATOM 1543 C CA . ALA A 1 186 ? -7.185 -12.841 12.375 1.00 95.56 186 ALA A CA 1
ATOM 1544 C C . ALA A 1 186 ? -5.956 -13.224 11.542 1.00 95.56 186 ALA A C 1
ATOM 1546 O O . ALA A 1 186 ? -4.935 -13.591 12.130 1.00 95.56 186 ALA A O 1
ATOM 1547 N N . LYS A 1 187 ? -6.030 -13.096 10.208 1.00 95.19 187 LYS A N 1
ATOM 1548 C CA . LYS A 1 187 ? -4.875 -13.209 9.300 1.00 95.19 187 LYS A CA 1
ATOM 1549 C C . LYS A 1 187 ? -3.744 -12.282 9.748 1.00 95.19 187 LYS A C 1
ATOM 1551 O O . LYS A 1 187 ? -2.657 -12.756 10.067 1.00 95.19 187 LYS A O 1
ATOM 1556 N N . TYR A 1 188 ? -4.024 -10.985 9.848 1.00 96.56 188 TYR A N 1
ATOM 1557 C CA . TYR A 1 188 ? -2.999 -9.966 10.088 1.00 96.56 188 TYR A CA 1
ATOM 1558 C C . TYR A 1 188 ? -2.493 -9.942 11.529 1.00 96.56 188 TYR A C 1
ATOM 1560 O O . TYR A 1 188 ? -1.299 -9.785 11.761 1.00 96.56 188 TYR A O 1
ATOM 1568 N N . ASN A 1 189 ? -3.357 -10.198 12.516 1.00 94.25 189 ASN A N 1
ATOM 1569 C CA . ASN A 1 189 ? -2.926 -10.252 13.915 1.00 94.25 189 ASN A CA 1
ATOM 1570 C C . ASN A 1 189 ? -1.860 -11.325 14.173 1.00 94.25 189 ASN A C 1
ATOM 1572 O O . ASN A 1 189 ? -0.995 -11.108 15.019 1.00 94.25 189 ASN A O 1
ATOM 1576 N N . LYS A 1 190 ? -1.894 -12.456 13.453 1.00 94.81 190 LYS A N 1
ATOM 1577 C CA . LYS A 1 190 ? -0.883 -13.522 13.576 1.00 94.81 190 LYS A CA 1
ATOM 1578 C C . LYS A 1 190 ? 0.509 -13.076 13.131 1.00 94.81 190 LYS A C 1
ATOM 1580 O O . LYS A 1 190 ? 1.484 -13.636 13.613 1.00 94.81 190 LYS A O 1
ATOM 1585 N N . MET A 1 191 ? 0.594 -12.079 12.254 1.00 94.38 191 MET A N 1
ATOM 1586 C CA . MET A 1 191 ? 1.853 -11.566 11.704 1.00 94.38 191 MET A CA 1
ATOM 1587 C C . MET A 1 191 ? 2.572 -10.619 12.681 1.00 94.38 191 MET A C 1
ATOM 1589 O O . MET A 1 191 ? 3.752 -10.351 12.511 1.00 94.38 191 MET A O 1
ATOM 1593 N N . ILE A 1 192 ? 1.881 -10.150 13.731 1.00 89.19 192 ILE A N 1
ATOM 1594 C CA . ILE A 1 192 ? 2.403 -9.214 14.748 1.00 89.19 192 ILE A CA 1
ATOM 1595 C C . ILE A 1 192 ? 2.769 -9.942 16.068 1.00 89.19 192 ILE A C 1
ATOM 1597 O O . ILE A 1 192 ? 3.092 -9.303 17.078 1.00 89.19 192 ILE A O 1
ATOM 1601 N N . LEU A 1 193 ? 2.661 -11.276 16.130 1.00 75.00 193 LEU A N 1
ATOM 1602 C CA . LEU A 1 193 ? 2.920 -12.079 17.340 1.00 75.00 193 LEU A CA 1
ATOM 1603 C C . LEU A 1 193 ? 4.403 -12.433 17.489 1.00 75.00 193 LEU A C 1
ATOM 1605 O O . LEU A 1 193 ? 4.947 -12.114 18.577 1.00 75.00 193 LEU A O 1
#

Solvent-accessible surface area (backbone atoms only — not comparable to full-atom values): 10935 Å² total; per-residue (Å²): 131,69,60,68,62,54,51,51,50,43,54,48,59,47,71,72,31,89,51,44,44,80,77,48,78,45,80,62,66,53,92,74,79,61,67,69,58,42,71,75,38,62,56,47,62,87,46,56,78,56,45,26,58,29,47,63,22,36,36,36,34,26,40,51,58,90,95,46,78,39,89,42,23,44,46,32,26,42,26,53,70,58,39,73,66,48,86,59,72,69,25,62,39,32,37,37,83,89,74,64,64,58,42,30,39,26,43,30,80,47,80,88,49,74,47,32,31,38,35,38,68,86,69,51,76,37,58,39,81,43,54,72,72,51,44,55,52,49,37,52,73,56,60,28,30,64,72,58,69,57,62,45,31,86,66,67,68,85,43,75,89,42,49,60,61,53,50,53,40,54,53,51,45,52,50,45,34,69,76,36,75,84,52,68,52,69,68,57,55,63,62,70,110

Foldseek 3Di:
DPVVVLVVVLVVLQVVQPQKDKDDWDFDFDPDDDPVVCVVPVLCPVVRVLLRRQDQTKTWMWGDDPPDTHTFAIWTAHHPVVQVVDPDQWGFGTDDPPVPQCWTWTWGTDNNDIWIWIQGPVRDIFTFPDDSVRVSNQCSLLSRTPLLRVLRTPDPLPDPVCVVVLVRSLVSLVVCCVRPVPRPSVVSNVSND

pLDDT: mean 93.63, std 3.91, range [75.0, 98.5]

Secondary structure (DSSP, 8-state):
--HHHHHHHHHHHHHH-TTEEEEEEE----S---HHHHHH-GGGGGGTTGGGT-SSEEEEEEEEETTEEEEEEEEEEPPHHHHHH---SSEEEEE-TTTT---EEEEEEETTEEEEEEE-TT--EEEBS--HHHHHHHHHHTTTBTTGGGGGB---TTSGGGHHHHHHHHHHHHHHHHH-TT--HHHHHGGG-